Protein AF-A0A0K2RNL2-F1 (afdb_monomer_lite)

Secondary structure (DSSP, 8-state):
-HHHHT---TT-EEEEEE-S-SS-SSHHHHHHHHHHHHHHHHHHHHHHHHHHHHHHHHHHHHHHHHTT-----HHHHHHHHHHHHHHHHHHHHHHHHHS---SHHHHHIIIIIIIHHHHHHHHHHHHHHHHHHTT----HHHHHHHHHHHHHHH--EEEEEEGGG-TTS---S-HHHHHHHHHHHTT-EEEEEEETTEEEEEE--TT-SS-EE----SEEEE--TTEEE-TTHHHHHHHHHHSTT-TTEEEEEPPEEEPTT--SHHHHHHHHHHHHHHHHHHHHHHTT-----SSSEEEEHHHHHHT-EEEEETTEEEEESS--SSS-HHHHHHHHHHHTT-EEEE-SS--EEE---SSHHHHHHHHHHTTTT--

Foldseek 3Di:
DLLQLQALDPPAEAEAQDLPQCDDPDPVVVVVVVVVQCVLVVLLVLLPVLLVVLVVLLVVLVVCVVVVPPPDQQLVLLVSLLVNLVVQLVSLLVVLVPQDCPDLLSVCCSVQARNVVSVVSVVVSVVSVVCSVVSHHPDSVVSSVSSSSSNSRRVYRYHYDYQNQAPLADSDPDPQRSVLRLLVCECFKWAFDQDPSGTHTDGDDPPRDDIDHHYHDQKDAFADPQKGFGRHLVVVQVCVCPPPPNVQAFKEAAQAAARPPQPAPQQVVQRVVSHVVLVVQQVCQVVLNHFFQDGGMMGGSVLLVQQWDWDADPNHTRIRSQDPPFLRSRRVSQVSSVVVVHTHHYDNDHGMYGGGDSDDVSNCVVVVRVVRRVD

Structure (mmCIF, N/CA/C/O backbone):
data_AF-A0A0K2RNL2-F1
#
_entry.id   AF-A0A0K2RNL2-F1
#
loop_
_atom_site.group_PDB
_atom_site.id
_atom_site.type_symbol
_atom_site.label_atom_id
_atom_site.label_alt_id
_atom_site.label_comp_id
_atom_site.label_asym_id
_atom_site.label_entity_id
_atom_site.label_seq_id
_atom_site.pdbx_PDB_ins_code
_atom_site.Cartn_x
_atom_site.Cartn_y
_atom_site.Cartn_z
_atom_site.occupancy
_atom_site.B_iso_or_equiv
_atom_site.auth_seq_id
_atom_site.auth_comp_id
_atom_site.auth_asym_id
_atom_site.auth_atom_id
_atom_site.pdbx_PDB_model_num
ATOM 1 N N . MET A 1 1 ? 5.125 7.599 -0.278 1.00 89.00 1 MET A N 1
ATOM 2 C CA . MET A 1 1 ? 5.413 6.410 0.567 1.00 89.00 1 MET A CA 1
ATOM 3 C C . MET A 1 1 ? 4.453 6.291 1.751 1.00 89.00 1 MET A C 1
ATOM 5 O O . MET A 1 1 ? 3.858 5.233 1.902 1.00 89.00 1 MET A O 1
ATOM 9 N N . TRP A 1 2 ? 4.236 7.348 2.545 1.00 95.94 2 TRP A N 1
ATOM 10 C CA . TRP A 1 2 ? 3.331 7.316 3.709 1.00 95.94 2 TRP A CA 1
ATOM 11 C C . TRP A 1 2 ? 1.905 6.820 3.424 1.00 95.94 2 TRP A C 1
ATOM 13 O O . TRP A 1 2 ? 1.376 6.032 4.198 1.00 95.94 2 TRP A O 1
ATOM 23 N N . SER A 1 3 ? 1.307 7.192 2.290 1.00 95.94 3 SER A N 1
ATOM 24 C CA . SER A 1 3 ? -0.025 6.707 1.886 1.00 95.94 3 SER A CA 1
ATOM 25 C C . SER A 1 3 ? -0.115 5.184 1.709 1.00 95.94 3 SER A C 1
ATOM 27 O O . SER A 1 3 ? -1.172 4.602 1.940 1.00 95.94 3 SER A O 1
ATOM 29 N N . ALA A 1 4 ? 0.987 4.526 1.333 1.00 96.25 4 ALA A N 1
ATOM 30 C CA . ALA A 1 4 ? 1.078 3.067 1.277 1.00 96.25 4 ALA A CA 1
ATOM 31 C C . ALA A 1 4 ? 1.316 2.465 2.665 1.00 96.25 4 ALA A C 1
ATOM 33 O O . ALA A 1 4 ? 0.750 1.437 2.999 1.00 96.25 4 ALA A O 1
ATOM 34 N N . VAL A 1 5 ? 2.148 3.118 3.474 1.00 97.38 5 VAL A N 1
ATOM 35 C CA . VAL A 1 5 ? 2.521 2.671 4.821 1.00 97.38 5 VAL A CA 1
ATOM 36 C C . VAL A 1 5 ? 1.328 2.694 5.782 1.00 97.38 5 VAL A C 1
ATOM 38 O O . VAL A 1 5 ? 1.196 1.791 6.596 1.00 97.38 5 VAL A O 1
ATOM 41 N N . LEU A 1 6 ? 0.443 3.686 5.657 1.00 97.50 6 LEU A N 1
ATOM 42 C CA . LEU A 1 6 ? -0.735 3.875 6.514 1.00 97.50 6 LEU A CA 1
ATOM 43 C C . LEU A 1 6 ? -1.986 3.121 6.024 1.00 97.50 6 LEU A C 1
ATOM 45 O O . LEU A 1 6 ? -3.104 3.449 6.423 1.00 97.50 6 LEU A O 1
ATOM 49 N N . GLN A 1 7 ? -1.830 2.140 5.130 1.00 97.00 7 GLN A N 1
ATOM 50 C CA . GLN A 1 7 ? -2.947 1.294 4.709 1.00 97.00 7 GLN A CA 1
ATOM 51 C C . GLN A 1 7 ? -3.442 0.434 5.874 1.00 97.00 7 GLN A C 1
ATOM 53 O O . GLN A 1 7 ? -2.654 -0.179 6.589 1.00 97.00 7 GLN A O 1
ATOM 58 N N . GLU A 1 8 ? -4.760 0.321 6.026 1.00 93.88 8 GLU A N 1
ATOM 59 C CA . GLU A 1 8 ? -5.398 -0.503 7.056 1.00 93.88 8 GLU A CA 1
ATOM 60 C C . GLU A 1 8 ? -5.368 -1.992 6.680 1.00 93.88 8 GLU A C 1
ATOM 62 O O . GLU A 1 8 ? -6.404 -2.609 6.421 1.00 93.88 8 GLU A O 1
ATOM 67 N N . PHE A 1 9 ? -4.172 -2.577 6.604 1.00 95.75 9 PHE A N 1
ATOM 68 C CA . PHE A 1 9 ? -3.989 -3.943 6.124 1.00 95.75 9 PHE A CA 1
ATOM 69 C C . PHE A 1 9 ? -3.085 -4.782 7.043 1.00 95.75 9 PHE A C 1
ATOM 71 O O . PHE A 1 9 ? -2.040 -4.300 7.487 1.00 95.75 9 PHE A O 1
ATOM 78 N N . PRO A 1 10 ? -3.452 -6.041 7.350 1.00 93.25 10 PRO A N 1
ATOM 79 C CA . PRO A 1 10 ? -2.603 -6.918 8.150 1.00 93.25 10 PRO A CA 1
ATOM 80 C C . PRO A 1 10 ? -1.319 -7.311 7.403 1.00 93.25 10 PRO A C 1
ATOM 82 O O . PRO A 1 10 ? -1.357 -7.612 6.216 1.00 93.25 10 PRO A O 1
ATOM 85 N N . ASP A 1 11 ? -0.201 -7.385 8.133 1.00 91.19 11 ASP A N 1
ATOM 86 C CA . ASP A 1 11 ? 1.095 -7.902 7.649 1.00 91.19 11 ASP A CA 1
ATOM 87 C C . ASP A 1 11 ? 1.628 -7.212 6.375 1.00 91.19 11 ASP A C 1
ATOM 89 O O . ASP A 1 11 ? 2.105 -7.845 5.434 1.00 91.19 11 ASP A O 1
ATOM 93 N N . LEU A 1 12 ? 1.546 -5.880 6.343 1.00 96.44 12 LEU A N 1
ATOM 94 C CA . LEU A 1 12 ? 1.970 -5.070 5.206 1.00 96.44 12 LEU A CA 1
ATOM 95 C C . LEU A 1 12 ? 3.494 -4.864 5.164 1.00 96.44 12 LEU A C 1
ATOM 97 O O . LEU A 1 12 ? 4.099 -4.387 6.127 1.00 96.44 12 LEU A O 1
ATOM 101 N N . SER A 1 13 ? 4.102 -5.149 4.011 1.00 96.75 13 SER A N 1
ATOM 102 C CA . SER A 1 13 ? 5.494 -4.804 3.698 1.00 96.75 13 SER A CA 1
ATOM 103 C C . SER A 1 13 ? 5.534 -3.831 2.518 1.00 96.75 13 SER A C 1
ATOM 105 O O . SER A 1 13 ? 5.051 -4.150 1.434 1.00 96.75 13 SER A O 1
ATOM 107 N N . VAL A 1 14 ? 6.125 -2.655 2.720 1.00 97.12 14 VAL A N 1
ATOM 108 C CA . VAL A 1 14 ? 6.313 -1.618 1.699 1.00 97.12 14 VAL A CA 1
ATOM 109 C C . VAL A 1 14 ? 7.789 -1.558 1.335 1.00 97.12 14 VAL A C 1
ATOM 111 O O . VAL A 1 14 ? 8.629 -1.249 2.179 1.00 97.12 14 VAL A O 1
ATOM 114 N N . VAL A 1 15 ? 8.111 -1.836 0.074 1.00 96.69 15 VAL A N 1
ATOM 115 C CA . VAL A 1 15 ? 9.495 -1.808 -0.410 1.00 96.69 15 VAL A CA 1
ATOM 116 C C . VAL A 1 15 ? 9.649 -0.739 -1.473 1.00 96.69 15 VAL A C 1
ATOM 118 O O . VAL A 1 15 ? 8.992 -0.778 -2.511 1.00 96.69 15 VAL A O 1
ATOM 121 N N . LEU A 1 16 ? 10.533 0.219 -1.211 1.00 95.38 16 LEU A N 1
ATOM 122 C CA . LEU A 1 16 ? 10.908 1.231 -2.184 1.00 95.38 16 LEU A CA 1
ATOM 123 C C . LEU A 1 16 ? 11.964 0.653 -3.130 1.00 95.38 16 LEU A C 1
ATOM 125 O O . LEU A 1 16 ? 13.108 0.417 -2.734 1.00 95.38 16 LEU A O 1
ATOM 129 N N . LEU A 1 17 ? 11.563 0.421 -4.378 1.00 94.00 17 LEU A N 1
ATOM 130 C CA . LEU A 1 17 ? 12.435 -0.100 -5.424 1.00 94.00 17 LEU A CA 1
ATOM 131 C C . LEU A 1 17 ? 13.214 1.054 -6.067 1.00 94.00 17 LEU A C 1
ATOM 133 O O . LEU A 1 17 ? 12.645 1.897 -6.758 1.00 94.00 17 LEU A O 1
ATOM 137 N N . LEU A 1 18 ? 14.523 1.089 -5.841 1.00 92.62 18 LEU A N 1
ATOM 138 C CA . LEU A 1 18 ? 15.432 2.115 -6.341 1.00 92.62 18 LEU A CA 1
ATOM 139 C C . LEU A 1 18 ? 16.121 1.620 -7.614 1.00 92.62 18 LEU A C 1
ATOM 141 O O . LEU A 1 18 ? 16.698 0.530 -7.629 1.00 92.62 18 LEU A O 1
ATOM 145 N N . ASP A 1 19 ? 16.042 2.414 -8.682 1.00 89.56 19 ASP A N 1
ATOM 146 C CA . ASP A 1 19 ? 16.622 2.060 -9.984 1.00 89.56 19 ASP A CA 1
ATOM 147 C C . ASP A 1 19 ? 17.878 2.866 -10.338 1.00 89.56 19 ASP A C 1
ATOM 149 O O . ASP A 1 19 ? 18.546 2.571 -11.328 1.00 89.56 19 ASP A O 1
ATOM 153 N N . ASP A 1 20 ? 18.235 3.881 -9.557 1.00 89.94 20 ASP A N 1
ATOM 154 C CA . ASP A 1 20 ? 19.452 4.658 -9.773 1.00 89.94 20 ASP A CA 1
ATOM 155 C C . ASP A 1 20 ? 20.709 3.763 -9.763 1.00 89.94 20 ASP A C 1
ATOM 157 O O . ASP A 1 20 ? 20.746 2.726 -9.089 1.00 89.94 20 ASP A O 1
ATOM 161 N N . PRO A 1 21 ? 21.776 4.135 -10.498 1.00 90.81 21 PRO A N 1
ATOM 162 C CA . PRO A 1 21 ? 23.078 3.507 -10.323 1.00 90.81 21 PRO A CA 1
ATOM 163 C C . PRO A 1 21 ? 23.474 3.535 -8.837 1.00 90.81 21 PRO A C 1
ATOM 165 O O . PRO A 1 21 ? 23.426 4.603 -8.231 1.00 90.81 21 PRO A O 1
ATOM 168 N N . PRO A 1 22 ? 23.897 2.409 -8.238 1.00 91.25 22 PRO A N 1
ATOM 169 C CA . PRO A 1 22 ? 24.067 2.319 -6.786 1.00 91.25 22 PRO A CA 1
ATOM 170 C C . PRO A 1 22 ? 25.267 3.114 -6.253 1.00 91.25 22 PRO A C 1
ATOM 172 O O . PRO A 1 22 ? 25.315 3.445 -5.066 1.00 91.25 22 PRO A O 1
ATOM 175 N N . PHE A 1 23 ? 26.233 3.419 -7.124 1.00 92.75 23 PHE A N 1
ATOM 176 C CA . PHE A 1 23 ? 27.468 4.135 -6.801 1.00 92.75 23 PHE A CA 1
ATOM 177 C C . PHE A 1 23 ? 27.700 5.275 -7.810 1.00 92.75 23 PHE A C 1
ATOM 179 O O . PHE A 1 23 ? 28.614 5.197 -8.636 1.00 92.75 23 PHE A O 1
ATOM 186 N N . PRO A 1 24 ? 26.845 6.313 -7.821 1.00 93.75 24 PRO A N 1
ATOM 187 C CA . PRO A 1 24 ? 26.990 7.419 -8.756 1.00 93.75 24 PRO A CA 1
ATOM 188 C C . PRO A 1 24 ? 28.246 8.237 -8.419 1.00 93.75 24 PRO A C 1
ATOM 190 O O . PRO A 1 24 ? 28.529 8.511 -7.254 1.00 93.75 24 PRO A O 1
ATOM 193 N N . ALA A 1 25 ? 29.000 8.640 -9.447 1.00 95.06 25 ALA A N 1
ATOM 194 C CA . ALA A 1 25 ? 30.212 9.447 -9.273 1.00 95.06 25 ALA A CA 1
ATOM 195 C C . ALA A 1 25 ? 29.912 10.922 -8.951 1.00 95.06 25 ALA A C 1
ATOM 197 O O . ALA A 1 25 ? 30.746 11.606 -8.361 1.00 95.06 25 ALA A O 1
ATOM 198 N N . ASP A 1 26 ? 28.738 11.413 -9.356 1.00 96.12 26 ASP A N 1
ATOM 199 C CA . ASP A 1 26 ? 28.286 12.774 -9.077 1.00 96.12 26 ASP A CA 1
ATOM 200 C C . ASP A 1 26 ? 27.850 12.898 -7.600 1.00 96.12 26 ASP A C 1
ATOM 202 O O . ASP A 1 26 ? 26.903 12.212 -7.188 1.00 96.12 26 ASP A O 1
ATOM 206 N N . PRO A 1 27 ? 28.494 13.771 -6.798 1.00 95.62 27 PRO A N 1
ATOM 207 C CA . PRO A 1 27 ? 28.152 13.963 -5.391 1.00 95.62 27 PRO A CA 1
ATOM 208 C C . PRO A 1 27 ? 26.703 14.402 -5.148 1.00 95.62 27 PRO A C 1
ATOM 210 O O . PRO A 1 27 ? 26.118 14.025 -4.131 1.00 95.62 27 PRO A O 1
ATOM 213 N N . ASP A 1 28 ? 26.103 15.179 -6.054 1.00 95.38 28 ASP A N 1
ATOM 214 C CA . ASP A 1 28 ? 24.718 15.630 -5.901 1.00 95.38 28 ASP A CA 1
ATOM 215 C C . ASP A 1 28 ? 23.722 14.496 -6.144 1.00 95.38 28 ASP A C 1
ATOM 217 O O . ASP A 1 28 ? 22.718 14.389 -5.433 1.00 95.38 28 ASP A O 1
ATOM 221 N N . VAL A 1 29 ? 24.017 13.617 -7.106 1.00 94.12 29 VAL A N 1
ATOM 222 C CA . VAL A 1 29 ? 23.228 12.402 -7.353 1.00 94.12 29 VAL A CA 1
ATOM 223 C C . VAL A 1 29 ? 23.364 11.444 -6.173 1.00 94.12 29 VAL A C 1
ATOM 225 O O . VAL A 1 29 ? 22.351 10.964 -5.666 1.00 94.12 29 VAL A O 1
ATOM 228 N N . LEU A 1 30 ? 24.585 11.234 -5.666 1.00 95.00 30 LEU A N 1
ATOM 229 C CA . LEU A 1 30 ? 24.826 10.404 -4.484 1.00 95.00 30 LEU A CA 1
ATOM 230 C C . LEU A 1 30 ? 24.044 10.916 -3.271 1.00 95.00 30 LEU A C 1
ATOM 232 O O . LEU A 1 30 ? 23.371 10.143 -2.598 1.00 95.00 30 LEU A O 1
ATOM 236 N N . ARG A 1 31 ? 24.069 12.228 -3.018 1.00 95.94 31 ARG A N 1
ATOM 237 C CA . ARG A 1 31 ? 23.338 12.841 -1.903 1.00 95.94 31 ARG A CA 1
ATOM 238 C C . ARG A 1 31 ? 21.825 12.620 -2.004 1.00 95.94 31 ARG A C 1
ATOM 240 O O . ARG A 1 31 ? 21.187 12.361 -0.986 1.00 95.94 31 ARG A O 1
ATOM 247 N N . ARG A 1 32 ? 21.239 12.722 -3.204 1.00 94.56 32 ARG A N 1
ATOM 248 C CA . ARG A 1 32 ? 19.805 12.443 -3.429 1.00 94.56 32 ARG A CA 1
ATOM 249 C C . ARG A 1 32 ? 19.477 10.962 -3.239 1.00 94.56 32 ARG A C 1
ATOM 251 O O . ARG A 1 32 ? 18.462 10.643 -2.619 1.00 94.56 32 ARG A O 1
ATOM 258 N N . LEU A 1 33 ? 20.341 10.071 -3.724 1.00 94.81 33 LEU A N 1
ATOM 259 C CA . LEU A 1 33 ? 20.186 8.631 -3.541 1.00 94.81 33 LEU A CA 1
ATOM 260 C C . LEU A 1 33 ? 20.247 8.250 -2.057 1.00 94.81 33 LEU A C 1
ATOM 262 O O . LEU A 1 33 ? 19.369 7.541 -1.581 1.00 94.81 33 LEU A O 1
ATOM 266 N N . GLU A 1 34 ? 21.212 8.779 -1.301 1.00 95.81 34 GLU A N 1
ATOM 267 C CA . GLU A 1 34 ? 21.319 8.544 0.146 1.00 95.81 34 GLU A CA 1
ATOM 268 C C . GLU A 1 34 ? 20.119 9.091 0.923 1.00 95.81 34 GLU A C 1
ATOM 270 O O . GLU A 1 34 ? 19.594 8.418 1.809 1.00 95.81 34 GLU A O 1
ATOM 275 N N . ALA A 1 35 ? 19.620 10.276 0.554 1.00 95.06 35 ALA A N 1
ATOM 276 C CA . ALA A 1 35 ? 18.386 10.801 1.133 1.00 95.06 35 ALA A CA 1
ATOM 277 C C . ALA A 1 35 ? 17.203 9.851 0.883 1.00 95.06 35 ALA A C 1
ATOM 279 O O . ALA A 1 35 ? 16.420 9.590 1.793 1.00 95.06 35 ALA A O 1
ATOM 280 N N . THR A 1 36 ? 17.116 9.276 -0.319 1.00 94.12 36 THR A N 1
ATOM 281 C CA . THR A 1 36 ? 16.061 8.323 -0.690 1.00 94.12 36 THR A CA 1
ATOM 282 C C . THR A 1 36 ? 16.219 6.982 0.040 1.00 94.12 36 THR A C 1
ATOM 284 O O . THR A 1 36 ? 15.238 6.441 0.551 1.00 94.12 36 THR A O 1
ATOM 287 N N . ARG A 1 37 ? 17.451 6.466 0.173 1.00 95.00 37 ARG A N 1
ATOM 288 C CA . ARG A 1 37 ? 17.776 5.259 0.958 1.00 95.00 37 ARG A CA 1
ATOM 289 C C . ARG A 1 37 ? 17.360 5.406 2.423 1.00 95.00 37 ARG A C 1
ATOM 291 O O . ARG A 1 37 ? 16.844 4.458 3.013 1.00 95.00 37 ARG A O 1
ATOM 298 N N . ALA A 1 38 ? 17.551 6.594 2.994 1.00 96.38 38 ALA A N 1
ATOM 299 C CA . ALA A 1 38 ? 17.230 6.880 4.388 1.00 96.38 38 ALA A CA 1
ATOM 300 C C . ALA A 1 38 ? 15.719 6.907 4.685 1.00 96.38 38 ALA A C 1
ATOM 302 O O . ALA A 1 38 ? 15.339 6.691 5.838 1.00 96.38 38 ALA A O 1
ATOM 303 N N . LEU A 1 39 ? 14.858 7.122 3.679 1.00 95.62 39 LEU A N 1
ATOM 304 C CA . LEU A 1 39 ? 13.409 7.270 3.875 1.00 95.62 39 LEU A CA 1
ATOM 305 C C . LEU A 1 39 ? 12.786 6.073 4.602 1.00 95.62 39 LEU A C 1
ATOM 307 O O . LEU A 1 39 ? 11.998 6.261 5.525 1.00 95.62 39 LEU A O 1
ATOM 311 N N . ALA A 1 40 ? 13.147 4.840 4.232 1.00 95.69 40 ALA A N 1
ATOM 312 C CA . ALA A 1 40 ? 12.592 3.650 4.882 1.00 95.69 40 ALA A CA 1
ATOM 313 C C . ALA A 1 40 ? 12.943 3.591 6.378 1.00 95.69 40 ALA A C 1
ATOM 315 O O . ALA A 1 40 ? 12.087 3.276 7.206 1.00 95.69 40 ALA A O 1
ATOM 316 N N . GLY A 1 41 ? 14.183 3.946 6.732 1.00 97.12 41 GLY A N 1
ATOM 317 C CA . GLY A 1 41 ? 14.635 4.006 8.122 1.00 97.12 41 GLY A CA 1
ATOM 318 C C . GLY A 1 41 ? 13.946 5.117 8.915 1.00 97.12 41 GLY A C 1
ATOM 319 O O . GLY A 1 41 ? 13.531 4.888 10.047 1.00 97.12 41 GLY A O 1
ATOM 320 N N . GLN A 1 42 ? 13.760 6.290 8.303 1.00 97.25 42 GLN A N 1
ATOM 321 C CA . GLN A 1 42 ? 13.038 7.412 8.912 1.00 97.25 42 GLN A CA 1
ATOM 322 C C . GLN A 1 42 ? 11.582 7.041 9.212 1.00 97.25 42 GLN A C 1
ATOM 324 O O . GLN A 1 42 ? 11.149 7.188 10.349 1.00 97.25 42 GLN A O 1
ATOM 329 N N . ILE A 1 43 ? 10.859 6.477 8.235 1.00 97.56 43 ILE A N 1
ATOM 330 C CA . ILE A 1 43 ? 9.476 6.019 8.438 1.00 97.56 43 ILE A CA 1
ATOM 331 C C . ILE A 1 43 ? 9.403 4.950 9.533 1.00 97.56 43 ILE A C 1
ATOM 333 O O . ILE A 1 43 ? 8.534 5.015 10.402 1.00 97.56 43 ILE A O 1
ATOM 337 N N . THR A 1 44 ? 10.323 3.983 9.514 1.00 97.62 44 THR A N 1
ATOM 338 C CA . THR A 1 44 ? 10.368 2.912 10.519 1.00 97.62 44 THR A CA 1
ATOM 339 C C . THR A 1 44 ? 10.548 3.474 11.931 1.00 97.62 44 THR A C 1
ATOM 341 O O . THR A 1 44 ? 9.856 3.042 12.852 1.00 97.62 44 THR A O 1
ATOM 344 N N . GLU A 1 45 ? 11.436 4.455 12.118 1.00 98.12 45 GLU A N 1
ATOM 345 C CA . GLU A 1 45 ? 11.627 5.082 13.429 1.00 98.12 45 GLU A CA 1
ATOM 346 C C . GLU A 1 45 ? 10.403 5.916 13.840 1.00 98.12 45 GLU A C 1
ATOM 348 O O . GLU A 1 45 ? 9.970 5.822 14.987 1.00 98.12 45 GLU A O 1
ATOM 353 N N . THR A 1 46 ? 9.780 6.650 12.911 1.00 97.94 46 THR A N 1
ATOM 354 C CA . THR A 1 46 ? 8.545 7.414 13.166 1.00 97.94 46 THR A CA 1
ATOM 355 C C . THR A 1 46 ? 7.371 6.517 13.587 1.00 97.94 46 THR A C 1
ATOM 357 O O . THR A 1 46 ? 6.585 6.900 14.453 1.00 97.94 46 THR A O 1
ATOM 360 N N . LEU A 1 47 ? 7.259 5.303 13.038 1.00 98.00 47 LEU A N 1
ATOM 361 C CA . LEU A 1 47 ? 6.199 4.344 13.383 1.00 98.00 47 LEU A CA 1
ATOM 362 C C . LEU A 1 47 ? 6.428 3.583 14.694 1.00 98.00 47 LEU A C 1
ATOM 364 O O . LEU A 1 47 ? 5.499 2.985 15.237 1.00 98.00 47 LEU A O 1
ATOM 368 N N . LYS A 1 48 ? 7.650 3.580 15.221 1.00 98.31 48 LYS A N 1
ATOM 369 C CA . LYS A 1 48 ? 8.038 2.739 16.360 1.00 98.31 48 LYS A CA 1
ATOM 370 C C . LYS A 1 48 ? 7.221 3.009 17.619 1.00 98.31 48 LYS A C 1
ATOM 372 O O . LYS A 1 48 ? 6.787 2.065 18.279 1.00 98.31 48 LYS A O 1
ATOM 377 N N . GLU A 1 49 ? 7.013 4.281 17.953 1.00 98.38 49 GLU A N 1
ATOM 378 C CA . GLU A 1 49 ? 6.213 4.677 19.114 1.00 98.38 49 GLU A CA 1
ATOM 379 C C . GLU A 1 49 ? 4.736 4.268 18.969 1.00 98.38 49 GLU A C 1
ATOM 381 O O . GLU A 1 49 ? 4.263 3.506 19.826 1.00 98.38 49 GLU A O 1
ATOM 386 N N . PRO A 1 50 ? 4.004 4.683 17.909 1.00 98.44 50 PRO A N 1
ATOM 387 C CA . PRO A 1 50 ? 2.600 4.318 17.783 1.00 98.44 50 PRO A CA 1
ATOM 388 C C . PRO A 1 50 ? 2.410 2.803 17.673 1.00 98.44 50 PRO A C 1
ATOM 390 O O . PRO A 1 50 ? 1.545 2.262 18.363 1.00 98.44 50 PRO A O 1
ATOM 393 N N . ALA A 1 51 ? 3.268 2.095 16.926 1.00 98.38 51 ALA A N 1
ATOM 394 C CA . ALA A 1 51 ? 3.247 0.636 16.829 1.00 98.38 51 ALA A CA 1
ATOM 395 C C . ALA A 1 51 ? 3.396 -0.035 18.204 1.00 98.38 51 ALA A C 1
ATOM 397 O O . ALA A 1 51 ? 2.581 -0.879 18.586 1.00 98.38 51 ALA A O 1
ATOM 398 N N . ALA A 1 52 ? 4.410 0.347 18.991 1.00 98.62 52 ALA A N 1
ATOM 399 C CA . ALA A 1 52 ? 4.641 -0.229 20.315 1.00 98.62 52 ALA A CA 1
ATOM 400 C C . ALA A 1 52 ? 3.441 -0.014 21.249 1.00 98.62 52 ALA A C 1
ATOM 402 O O . ALA A 1 52 ? 3.043 -0.929 21.982 1.00 98.62 52 ALA A O 1
ATOM 403 N N . ARG A 1 53 ? 2.828 1.174 21.194 1.00 98.56 53 ARG A N 1
ATOM 404 C CA . ARG A 1 53 ? 1.661 1.510 22.008 1.00 98.56 53 ARG A CA 1
ATOM 405 C C . ARG A 1 53 ? 0.444 0.660 21.655 1.00 98.56 53 ARG A C 1
ATOM 407 O O . ARG A 1 53 ? -0.090 -0.012 22.546 1.00 98.56 53 ARG A O 1
ATOM 414 N N . VAL A 1 54 ? 0.030 0.646 20.385 1.00 98.38 54 VAL A N 1
ATOM 415 C CA . VAL A 1 54 ? -1.185 -0.069 19.954 1.00 98.38 54 VAL A CA 1
ATOM 416 C C . VAL A 1 54 ? -1.026 -1.585 20.090 1.00 98.38 54 VAL A C 1
ATOM 418 O O . VAL A 1 54 ? -1.948 -2.264 20.549 1.00 98.38 54 VAL A O 1
ATOM 421 N N . ASN A 1 55 ? 0.170 -2.121 19.820 1.00 98.56 55 ASN A N 1
ATOM 422 C CA . ASN A 1 55 ? 0.476 -3.537 20.034 1.00 98.56 55 ASN A CA 1
ATOM 423 C C . ASN A 1 55 ? 0.418 -3.907 21.517 1.00 98.56 55 ASN A C 1
ATOM 425 O O . ASN A 1 55 ? -0.169 -4.928 21.885 1.00 98.56 55 ASN A O 1
ATOM 429 N N . GLY A 1 56 ? 0.980 -3.063 22.387 1.00 98.56 56 GLY A N 1
ATOM 430 C CA . GLY A 1 56 ? 0.897 -3.245 23.831 1.00 98.56 56 GLY A CA 1
ATOM 431 C C . GLY A 1 56 ? -0.549 -3.228 24.330 1.00 98.56 56 GLY A C 1
ATOM 432 O O . GLY A 1 56 ? -0.924 -4.065 25.155 1.00 98.56 56 GLY A O 1
ATOM 433 N N . ALA A 1 57 ? -1.378 -2.314 23.821 1.00 98.31 57 ALA A N 1
ATOM 434 C CA . ALA A 1 57 ? -2.795 -2.235 24.167 1.00 98.31 57 ALA A CA 1
ATOM 435 C C . ALA A 1 57 ? -3.557 -3.498 23.753 1.00 98.31 57 ALA A C 1
ATOM 437 O O . ALA A 1 57 ? -4.232 -4.110 24.590 1.00 98.31 57 ALA A O 1
ATOM 438 N N . TYR A 1 58 ? -3.365 -3.953 22.513 1.00 98.06 58 TYR A N 1
ATOM 439 C CA . TYR A 1 58 ? -4.029 -5.152 22.019 1.00 98.06 58 TYR A CA 1
ATOM 440 C C . TYR A 1 58 ? -3.569 -6.420 22.757 1.00 98.06 58 TYR A C 1
ATOM 442 O O . TYR A 1 58 ? -4.392 -7.247 23.153 1.00 98.06 58 TYR A O 1
ATOM 450 N N . ALA A 1 59 ? -2.268 -6.556 23.038 1.00 97.81 59 ALA A N 1
ATOM 451 C CA . ALA A 1 59 ? -1.732 -7.673 23.816 1.00 97.81 59 ALA A CA 1
ATOM 452 C C . ALA A 1 59 ? -2.308 -7.715 25.241 1.00 97.81 59 ALA A C 1
ATOM 454 O O . ALA A 1 59 ? -2.695 -8.784 25.724 1.00 97.81 59 ALA A O 1
ATOM 455 N N . ARG A 1 60 ? -2.427 -6.554 25.903 1.00 95.75 60 ARG A N 1
ATOM 456 C CA . ARG A 1 60 ? -3.071 -6.439 27.220 1.00 95.75 60 ARG A CA 1
ATOM 457 C C . ARG A 1 60 ? -4.541 -6.869 27.166 1.00 95.75 60 ARG A C 1
ATOM 459 O O . ARG A 1 60 ? -4.962 -7.630 28.034 1.00 95.75 60 ARG A O 1
ATOM 466 N N . TYR A 1 61 ? -5.298 -6.435 26.156 1.00 94.69 61 TYR A N 1
ATOM 467 C CA . TYR A 1 61 ? -6.687 -6.864 25.954 1.00 94.69 61 TYR A CA 1
ATOM 468 C C . TYR A 1 61 ? -6.795 -8.387 25.767 1.00 94.69 61 TYR A C 1
ATOM 470 O O . TYR A 1 61 ? -7.539 -9.054 26.490 1.00 94.69 61 TYR A O 1
ATOM 478 N N . ARG A 1 62 ? -5.990 -8.967 24.864 1.00 94.38 62 ARG A N 1
ATOM 479 C CA . ARG A 1 62 ? -5.979 -10.418 24.605 1.00 94.38 62 ARG A CA 1
ATOM 480 C C . ARG A 1 62 ? -5.621 -11.230 25.848 1.00 94.38 62 ARG A C 1
ATOM 482 O O . ARG A 1 62 ? -6.215 -12.284 26.069 1.00 94.38 62 ARG A O 1
ATOM 489 N N . ARG A 1 63 ? -4.680 -10.748 26.667 1.00 93.12 63 ARG A N 1
ATOM 490 C CA . ARG A 1 63 ? -4.309 -11.401 27.928 1.00 93.12 63 ARG A CA 1
ATOM 491 C C . ARG A 1 63 ? -5.481 -11.437 28.911 1.00 93.12 63 ARG A C 1
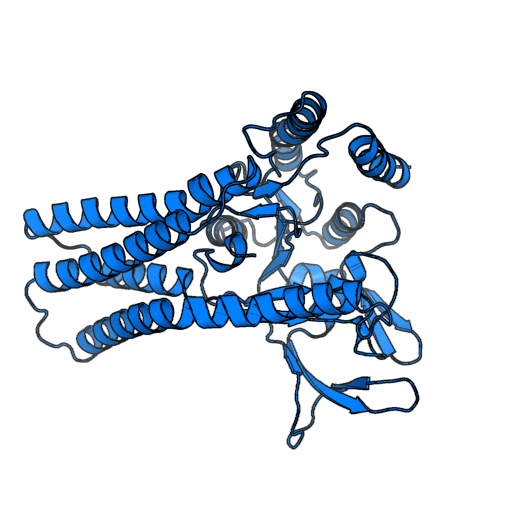ATOM 493 O O . ARG A 1 63 ? -5.811 -12.521 2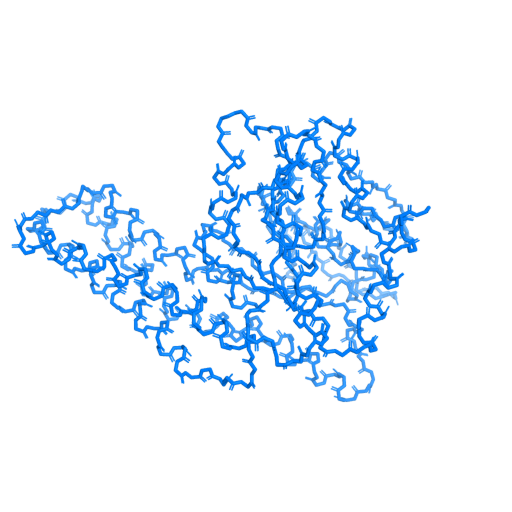9.379 1.00 93.12 63 ARG A O 1
ATOM 500 N N . ARG A 1 64 ? -6.143 -10.299 29.156 1.00 90.31 64 ARG A N 1
ATOM 501 C CA . ARG A 1 64 ? -7.321 -10.227 30.044 1.00 90.31 64 ARG A CA 1
ATOM 502 C C . ARG A 1 64 ? -8.418 -11.201 29.613 1.00 90.31 64 ARG A C 1
ATOM 504 O O . ARG A 1 64 ? -8.956 -11.935 30.434 1.00 90.31 64 ARG A O 1
ATOM 511 N N . ARG A 1 65 ? -8.692 -11.254 28.304 1.00 88.19 65 ARG A N 1
ATOM 512 C CA . ARG A 1 65 ? -9.677 -12.171 27.708 1.00 88.19 65 ARG A CA 1
ATOM 513 C C . ARG A 1 65 ? -9.310 -13.641 27.904 1.00 88.19 65 ARG A C 1
ATOM 515 O O . ARG A 1 65 ? -10.189 -14.450 28.180 1.00 88.19 65 ARG A O 1
ATOM 522 N N . ARG A 1 66 ? -8.029 -13.993 27.758 1.00 87.94 66 ARG A N 1
ATOM 523 C CA . ARG A 1 66 ? -7.547 -15.370 27.942 1.00 87.94 66 ARG A CA 1
ATOM 524 C C . ARG A 1 66 ? -7.615 -15.808 29.402 1.00 87.94 66 ARG A C 1
ATOM 526 O O . ARG A 1 66 ? -8.047 -16.921 29.676 1.00 87.94 66 ARG A O 1
ATOM 533 N N . ASP A 1 67 ? -7.183 -14.941 30.311 1.00 86.56 67 ASP A N 1
ATOM 534 C CA . ASP A 1 67 ? -7.061 -15.259 31.734 1.00 86.56 67 ASP A CA 1
ATOM 535 C C . ASP A 1 67 ? -8.431 -15.225 32.456 1.00 86.56 67 ASP A C 1
ATOM 537 O O . ASP A 1 67 ? -8.491 -15.474 33.657 1.00 86.56 67 ASP A O 1
ATOM 541 N N . GLN A 1 68 ? -9.530 -14.952 31.725 1.00 73.12 68 GLN A N 1
ATOM 542 C CA . GLN A 1 68 ? -10.894 -14.777 32.252 1.00 73.12 68 GLN A CA 1
ATOM 543 C C . GLN A 1 68 ? -10.921 -13.866 33.483 1.00 73.12 68 GLN A C 1
ATOM 545 O O . GLN A 1 68 ? -11.719 -14.068 34.402 1.00 73.12 68 GLN A O 1
ATOM 550 N N . GLU A 1 69 ? -10.025 -12.872 33.515 1.00 67.44 69 GLU A N 1
ATOM 551 C CA . GLU A 1 69 ? -10.070 -11.834 34.534 1.00 67.44 69 GLU A CA 1
ATOM 552 C C . GLU A 1 69 ? -11.487 -11.269 34.504 1.00 67.44 69 GLU A C 1
ATOM 554 O O . GLU A 1 69 ? -11.985 -10.975 33.412 1.00 67.44 69 GLU A O 1
ATOM 559 N N . ALA A 1 70 ? -12.146 -11.208 35.672 1.00 60.09 70 ALA A N 1
ATOM 560 C CA . ALA A 1 70 ? -13.509 -10.698 35.782 1.00 60.09 70 ALA A CA 1
ATOM 561 C C . ALA A 1 70 ? -13.585 -9.429 34.940 1.00 60.09 70 ALA A C 1
ATOM 563 O O . ALA A 1 70 ? -12.818 -8.498 35.207 1.00 60.09 70 ALA A O 1
ATOM 564 N N . GLU A 1 71 ? -14.397 -9.455 33.872 1.00 56.91 71 GLU A N 1
ATOM 565 C CA . GLU A 1 71 ? -14.437 -8.333 32.943 1.00 56.91 71 GLU A CA 1
ATOM 566 C C . GLU A 1 71 ? -14.712 -7.096 33.800 1.00 56.91 71 GLU A C 1
ATOM 568 O O . GLU A 1 71 ? -15.723 -7.071 34.514 1.00 56.91 71 GLU A O 1
ATOM 573 N N . PRO A 1 72 ? -13.791 -6.109 33.838 1.00 57.41 72 PRO A N 1
ATOM 574 C CA . PRO A 1 72 ? -14.134 -4.852 34.467 1.00 57.41 72 PRO A CA 1
ATOM 575 C C . PRO A 1 72 ? -15.397 -4.360 33.760 1.00 57.41 72 PRO A C 1
ATOM 577 O O . PRO A 1 72 ? -15.571 -4.659 32.576 1.00 57.41 72 PRO A O 1
ATOM 580 N N . ASP A 1 73 ? -16.281 -3.684 34.499 1.00 64.38 73 ASP A N 1
ATOM 581 C CA . ASP A 1 73 ? -17.572 -3.188 34.004 1.00 64.38 73 ASP A CA 1
ATOM 582 C C . ASP A 1 73 ? -17.478 -2.773 32.529 1.00 64.38 73 ASP A C 1
ATOM 584 O O . ASP A 1 73 ? -16.491 -2.142 32.149 1.00 64.38 73 ASP A O 1
ATOM 588 N N . ALA A 1 74 ? -18.460 -3.142 31.703 1.00 61.41 74 ALA A N 1
ATOM 589 C CA . ALA A 1 74 ? -18.385 -3.086 30.240 1.00 61.41 74 ALA A CA 1
ATOM 590 C C . ALA A 1 74 ? -17.895 -1.726 29.692 1.00 61.41 74 ALA A C 1
ATOM 592 O O . ALA A 1 74 ? -17.291 -1.681 28.618 1.00 61.41 74 ALA A O 1
ATOM 593 N N . GLY A 1 75 ? -18.090 -0.635 30.442 1.00 71.81 75 GLY A N 1
ATOM 594 C CA . GLY A 1 75 ? -17.555 0.692 30.131 1.00 71.81 75 GLY A CA 1
ATOM 595 C C . GLY A 1 75 ? -16.031 0.850 30.253 1.00 71.81 75 GLY A C 1
ATOM 596 O O . GLY A 1 75 ? -15.427 1.582 29.477 1.00 71.81 75 GLY A O 1
ATOM 597 N N . THR A 1 76 ? -15.359 0.108 31.134 1.00 86.38 76 THR A N 1
ATOM 598 C CA . THR A 1 76 ? -13.912 0.247 31.390 1.00 86.38 76 THR A CA 1
ATOM 599 C C . THR A 1 76 ? -13.060 -0.144 30.180 1.00 86.38 76 THR A C 1
ATOM 601 O O . THR A 1 76 ? -12.045 0.492 29.897 1.00 86.38 76 THR A O 1
ATOM 604 N N . GLU A 1 77 ? -13.417 -1.210 29.455 1.00 90.94 77 GLU A N 1
ATOM 605 C CA . GLU A 1 77 ? -12.647 -1.596 28.262 1.00 90.94 77 GLU A CA 1
ATOM 606 C C . GLU A 1 77 ? -12.944 -0.673 27.076 1.00 90.94 77 GLU A C 1
ATOM 608 O O . GLU A 1 77 ? -12.035 -0.357 26.310 1.00 90.94 77 GLU A O 1
ATOM 613 N N . VAL A 1 78 ? -14.180 -0.178 26.969 1.00 93.81 78 VAL A N 1
ATOM 614 C CA . VAL A 1 78 ? -14.551 0.832 25.972 1.00 93.81 78 VAL A CA 1
ATOM 615 C C . VAL A 1 78 ? -13.764 2.124 26.197 1.00 93.81 78 VAL A C 1
ATOM 617 O O . VAL A 1 78 ? -13.234 2.676 25.240 1.00 93.81 78 VAL A O 1
ATOM 620 N N . GLU A 1 79 ? -13.602 2.570 27.444 1.00 95.12 79 GLU A N 1
ATOM 621 C CA . GLU A 1 79 ? -12.783 3.740 27.795 1.00 95.12 79 GLU A CA 1
ATOM 622 C C . GLU A 1 79 ? -11.313 3.576 27.400 1.00 95.12 79 GLU A C 1
ATOM 624 O O . GLU A 1 79 ? -10.716 4.489 26.829 1.00 95.12 79 GLU A O 1
ATOM 629 N N . ARG A 1 80 ? -10.729 2.397 27.649 1.00 95.88 80 ARG A N 1
ATOM 630 C CA . ARG A 1 80 ? -9.355 2.093 27.217 1.00 95.88 80 ARG A CA 1
ATOM 631 C C . ARG A 1 80 ? -9.227 2.145 25.700 1.00 95.88 80 ARG A C 1
ATOM 633 O O . ARG A 1 80 ? -8.295 2.759 25.194 1.00 95.88 80 ARG A O 1
ATOM 640 N N . LEU A 1 81 ? -10.170 1.536 24.984 1.00 97.38 81 LEU A N 1
ATOM 641 C CA . LEU A 1 81 ? -10.175 1.537 23.526 1.00 97.38 81 LEU A CA 1
ATOM 642 C C . LEU A 1 81 ? -10.335 2.955 22.961 1.00 97.38 81 LEU A C 1
ATOM 644 O O . LEU A 1 81 ? -9.619 3.320 22.032 1.00 97.38 81 LEU A O 1
ATOM 648 N N . ILE A 1 82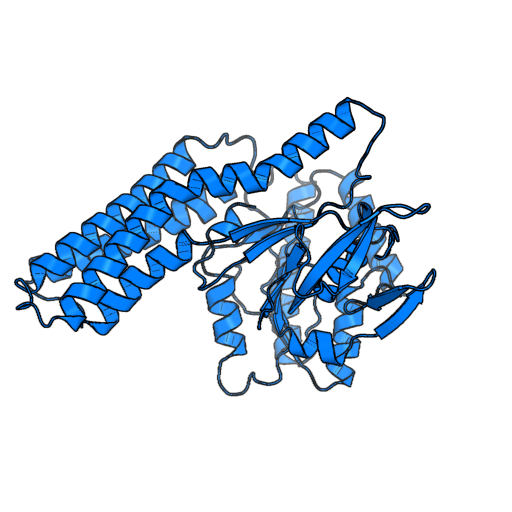 ? -11.220 3.770 23.548 1.00 98.50 82 ILE A N 1
ATOM 649 C CA . ILE A 1 82 ? -11.370 5.191 23.208 1.00 98.50 82 ILE A CA 1
ATOM 650 C C . ILE A 1 82 ? -10.028 5.912 23.341 1.00 98.50 82 ILE A C 1
ATOM 652 O O . ILE A 1 82 ? -9.645 6.621 22.415 1.00 98.50 82 ILE A O 1
ATOM 656 N N . ALA A 1 83 ? -9.296 5.698 24.438 1.00 98.56 83 ALA A N 1
ATOM 657 C CA . ALA A 1 83 ? -8.004 6.342 24.659 1.00 98.56 83 ALA A CA 1
ATOM 658 C C . ALA A 1 83 ? -6.953 5.962 23.597 1.00 98.56 83 ALA A C 1
ATOM 660 O O . ALA A 1 83 ? -6.154 6.807 23.194 1.00 98.56 83 ALA A O 1
ATOM 661 N N . GLU A 1 84 ? -6.950 4.717 23.109 1.00 98.75 84 GLU A N 1
ATOM 662 C CA . GLU A 1 84 ? -6.025 4.316 22.037 1.00 98.75 84 GLU A CA 1
ATOM 663 C C . GLU A 1 84 ? -6.428 4.889 20.670 1.00 98.75 84 GLU A C 1
ATOM 665 O O . GLU A 1 84 ? -5.561 5.297 19.900 1.00 98.75 84 GLU A O 1
ATOM 670 N N . TYR A 1 85 ? -7.729 4.993 20.377 1.00 98.81 85 TYR A N 1
ATOM 671 C CA . TYR A 1 85 ? -8.198 5.680 19.169 1.00 98.81 85 TYR A CA 1
ATOM 672 C C . TYR A 1 85 ? -7.935 7.192 19.224 1.00 98.81 85 TYR A C 1
ATOM 674 O O . TYR A 1 85 ? -7.600 7.781 18.198 1.00 98.81 85 TYR A O 1
ATOM 682 N N . GLN A 1 86 ? -8.072 7.822 20.398 1.00 98.88 86 GLN A N 1
ATOM 683 C CA . GLN A 1 86 ? -7.726 9.233 20.613 1.00 98.88 86 GLN A CA 1
ATOM 684 C C . GLN A 1 86 ? -6.253 9.473 20.308 1.00 98.88 86 GLN A C 1
ATOM 686 O O . GLN A 1 86 ? -5.952 10.323 19.479 1.00 98.88 86 GLN A O 1
ATOM 691 N N . TYR A 1 87 ? -5.363 8.663 20.889 1.00 98.88 87 TYR A N 1
ATOM 692 C CA . TYR A 1 87 ? -3.933 8.734 20.601 1.00 98.88 87 TYR A CA 1
ATOM 693 C C . TYR A 1 87 ? -3.637 8.588 19.104 1.00 98.88 87 TYR A C 1
ATOM 695 O O . TYR A 1 87 ? -2.904 9.395 18.546 1.00 98.88 87 TYR A O 1
ATOM 703 N N . ALA A 1 88 ? -4.218 7.584 18.440 1.00 98.75 88 ALA A N 1
ATOM 704 C CA . ALA A 1 88 ? -3.974 7.349 17.019 1.00 98.75 88 ALA A CA 1
ATOM 705 C C . ALA A 1 88 ? -4.455 8.515 16.135 1.00 98.75 88 ALA A C 1
ATOM 707 O O . ALA A 1 88 ? -3.760 8.896 15.196 1.00 98.75 88 ALA A O 1
ATOM 708 N N . ALA A 1 89 ? -5.618 9.099 16.442 1.00 98.81 89 ALA A N 1
ATOM 709 C CA . ALA A 1 89 ? -6.124 10.271 15.732 1.00 98.81 89 ALA A CA 1
ATOM 710 C C . ALA A 1 89 ? -5.238 11.504 15.963 1.00 98.81 89 ALA A C 1
ATOM 712 O O . ALA A 1 89 ? -4.868 12.169 15.004 1.00 98.81 89 ALA A O 1
ATOM 713 N N . GLU A 1 90 ? -4.851 11.768 17.213 1.00 98.81 90 GLU A N 1
ATOM 714 C CA . GLU A 1 90 ? -3.979 12.893 17.584 1.00 98.81 90 GLU A CA 1
ATOM 715 C C . GLU A 1 90 ? -2.589 12.769 16.960 1.00 98.81 90 GLU A C 1
ATOM 717 O O . GLU A 1 90 ? -2.020 13.764 16.530 1.00 98.81 90 GLU A O 1
ATOM 722 N N . TRP A 1 91 ? -2.056 11.551 16.857 1.00 98.69 91 TRP A N 1
ATOM 723 C CA . TRP A 1 91 ? -0.782 11.297 16.189 1.00 98.69 91 TRP A CA 1
ATOM 724 C C . TRP A 1 91 ? -0.838 11.659 14.698 1.00 98.69 91 TRP A C 1
ATOM 726 O O . TRP A 1 91 ? 0.071 12.309 14.187 1.00 98.69 91 TRP A O 1
ATOM 736 N N . LEU A 1 92 ? -1.921 11.285 14.005 1.00 98.69 92 LEU A N 1
ATOM 737 C CA . LEU A 1 92 ? -2.127 11.616 12.589 1.00 98.69 92 LEU A CA 1
ATOM 738 C C . LEU A 1 92 ? -2.359 13.116 12.376 1.00 98.69 92 LEU A C 1
ATOM 740 O O . LEU A 1 92 ? -1.852 13.681 11.411 1.00 98.69 92 LEU A O 1
ATOM 744 N N . GLU A 1 93 ? -3.112 13.752 13.274 1.00 98.75 93 GLU A N 1
ATOM 745 C CA . GLU A 1 93 ? -3.344 15.200 13.275 1.00 98.75 93 GLU A CA 1
ATOM 746 C C . GLU A 1 93 ? -2.027 15.961 13.496 1.00 98.75 93 GLU A C 1
ATOM 748 O O . GLU A 1 93 ? -1.711 16.870 12.736 1.00 98.75 93 GLU A O 1
ATOM 753 N N . ALA A 1 94 ? -1.206 15.537 14.460 1.00 98.50 94 ALA A N 1
ATOM 754 C CA . ALA A 1 94 ? 0.104 16.132 14.709 1.00 98.50 94 ALA A CA 1
ATOM 755 C C . ALA A 1 94 ? 1.061 15.942 13.523 1.00 98.50 94 ALA A C 1
ATOM 757 O O . ALA A 1 94 ? 1.781 16.869 13.162 1.00 98.50 94 ALA A O 1
ATOM 758 N N . MET A 1 95 ? 1.050 14.766 12.884 1.00 97.56 95 MET A N 1
ATOM 759 C CA . MET A 1 95 ? 1.807 14.543 11.652 1.00 97.56 95 MET A CA 1
ATOM 760 C C . MET A 1 95 ? 1.363 15.534 10.569 1.00 97.56 95 MET A C 1
ATOM 762 O O . MET A 1 95 ? 2.201 16.248 10.025 1.00 97.56 95 MET A O 1
ATOM 766 N N . ALA A 1 96 ? 0.054 15.648 10.330 1.00 97.69 96 ALA A N 1
ATOM 767 C CA . ALA A 1 96 ? -0.525 16.578 9.363 1.00 97.69 96 ALA A CA 1
ATOM 768 C C . ALA A 1 96 ? -0.153 18.048 9.633 1.00 97.69 96 ALA A C 1
ATOM 770 O O . ALA A 1 96 ? 0.112 18.784 8.688 1.00 97.69 96 ALA A O 1
ATOM 771 N N . GLU A 1 97 ? -0.092 18.475 10.897 1.00 97.25 97 GLU A N 1
ATOM 772 C CA . GLU A 1 97 ? 0.321 19.834 11.282 1.00 97.25 97 GLU A CA 1
ATOM 773 C C . GLU A 1 97 ? 1.798 20.136 10.982 1.00 97.25 97 GLU A C 1
ATOM 775 O O . GLU A 1 97 ? 2.164 21.300 10.808 1.00 97.25 97 GLU A O 1
ATOM 780 N N . THR A 1 98 ? 2.651 19.109 10.936 1.00 95.62 98 THR A N 1
ATOM 781 C CA . THR A 1 98 ? 4.089 19.263 10.656 1.00 95.62 98 THR A CA 1
ATOM 782 C C . THR A 1 98 ? 4.447 19.197 9.174 1.00 95.62 98 THR A C 1
ATOM 784 O O . THR A 1 98 ? 5.564 19.572 8.813 1.00 95.62 98 THR A O 1
ATOM 787 N N . GLU A 1 99 ? 3.529 18.737 8.322 1.00 95.06 99 GLU A N 1
ATOM 788 C CA . GLU A 1 99 ? 3.764 18.644 6.882 1.00 95.06 99 GLU A CA 1
ATOM 789 C C . GLU A 1 99 ? 3.827 20.036 6.236 1.00 95.06 99 GLU A C 1
ATOM 791 O O . GLU A 1 99 ? 3.008 20.920 6.502 1.00 95.06 99 GLU A O 1
ATOM 796 N N . SER A 1 100 ? 4.806 20.229 5.351 1.00 93.88 100 SER A N 1
ATOM 797 C CA . SER A 1 100 ? 4.890 21.429 4.516 1.00 93.88 100 SER A CA 1
ATOM 798 C C . SER A 1 100 ? 3.951 21.267 3.326 1.00 93.88 100 SER A C 1
ATOM 800 O O . SER A 1 100 ? 4.104 20.328 2.554 1.00 93.88 100 SER A O 1
ATOM 802 N N . VAL A 1 101 ? 2.987 22.177 3.176 1.00 94.25 101 VAL A N 1
ATOM 803 C CA . VAL A 1 101 ? 2.050 22.176 2.043 1.00 94.25 101 VAL A CA 1
ATOM 804 C C . VAL A 1 101 ? 2.527 23.191 1.011 1.00 94.25 101 VAL A C 1
ATOM 806 O O . VAL A 1 101 ? 2.303 24.395 1.172 1.00 94.25 101 VAL A O 1
ATOM 809 N N . GLU A 1 102 ? 3.209 22.718 -0.031 1.00 93.69 102 GLU A N 1
ATOM 810 C CA . GLU A 1 102 ? 3.736 23.568 -1.104 1.00 93.69 102 GLU A CA 1
ATOM 811 C C . GLU A 1 102 ? 2.838 23.547 -2.342 1.00 93.69 102 GLU A C 1
ATOM 813 O O . GLU A 1 102 ? 2.710 24.562 -3.038 1.00 93.69 102 GLU A O 1
ATOM 818 N N . ASP A 1 103 ? 2.182 22.415 -2.600 1.00 92.50 103 ASP A N 1
ATOM 819 C CA . ASP A 1 103 ? 1.287 22.249 -3.735 1.00 92.50 103 ASP A CA 1
ATOM 820 C C . ASP A 1 103 ? -0.017 21.490 -3.409 1.00 92.50 103 ASP A C 1
ATOM 822 O O . ASP A 1 103 ? -0.338 21.144 -2.273 1.00 92.50 103 ASP A O 1
ATOM 826 N N . HIS A 1 104 ? -0.822 21.283 -4.451 1.00 93.12 104 HIS A N 1
ATOM 827 C CA . HIS A 1 104 ? -2.114 20.606 -4.368 1.00 93.12 104 HIS A CA 1
ATOM 828 C C . HIS A 1 104 ? -2.012 19.092 -4.090 1.00 93.12 104 HIS A C 1
ATOM 830 O O . HIS A 1 104 ? -2.996 18.475 -3.677 1.00 93.12 104 HIS A O 1
ATOM 836 N N . VAL A 1 105 ? -0.850 18.480 -4.335 1.00 93.56 105 VAL A N 1
ATOM 837 C CA . VAL A 1 105 ? -0.570 17.076 -4.018 1.00 93.56 105 VAL A CA 1
ATOM 838 C C . VAL A 1 105 ? -0.269 16.944 -2.526 1.00 93.56 105 VAL A C 1
ATOM 840 O O . VAL A 1 105 ? -0.809 16.044 -1.880 1.00 93.56 105 VAL A O 1
ATOM 843 N N . ASP A 1 106 ? 0.498 17.879 -1.959 1.00 94.62 106 ASP A N 1
ATOM 844 C CA . ASP A 1 106 ? 0.723 17.962 -0.511 1.00 94.62 106 ASP A CA 1
ATOM 845 C C . ASP A 1 106 ? -0.589 18.230 0.239 1.00 94.62 106 ASP A C 1
ATOM 847 O O . ASP A 1 106 ? -0.896 17.561 1.229 1.00 94.62 106 ASP A O 1
ATOM 851 N N . GLU A 1 107 ? -1.422 19.148 -0.270 1.00 95.62 107 GLU A N 1
ATOM 852 C CA . GLU A 1 107 ? -2.756 19.418 0.285 1.00 95.62 107 GLU A CA 1
ATOM 853 C C . GLU A 1 107 ? -3.618 18.146 0.282 1.00 95.62 107 GLU A C 1
ATOM 855 O O . GLU A 1 107 ? -4.280 17.829 1.273 1.00 95.62 107 GLU A O 1
ATOM 860 N N . PHE A 1 108 ? -3.574 17.376 -0.811 1.00 95.75 108 PHE A N 1
ATOM 861 C CA . PHE A 1 108 ? -4.278 16.102 -0.908 1.00 95.75 108 PHE A CA 1
ATOM 862 C C . PHE A 1 108 ? -3.766 15.081 0.115 1.00 95.75 108 PHE A C 1
ATOM 864 O O . PHE A 1 108 ? -4.572 14.387 0.741 1.00 95.75 108 PHE A O 1
ATOM 871 N N . PHE A 1 109 ? -2.448 14.969 0.288 1.00 96.50 109 PHE A N 1
ATOM 872 C CA . PHE A 1 109 ? -1.851 14.068 1.270 1.00 96.50 109 PHE A CA 1
ATOM 873 C C . PHE A 1 109 ? -2.319 14.412 2.688 1.00 96.50 109 PHE A C 1
ATOM 875 O O . PHE A 1 109 ? -2.844 13.549 3.399 1.00 96.50 109 PHE A O 1
ATOM 882 N N . VAL A 1 110 ? -2.210 15.682 3.072 1.00 97.50 110 VAL A N 1
ATOM 883 C CA . VAL A 1 110 ? -2.624 16.156 4.394 1.00 97.50 110 VAL A CA 1
ATOM 884 C C . VAL A 1 110 ? -4.124 15.946 4.606 1.00 97.50 110 VAL A C 1
ATOM 886 O O . VAL A 1 110 ? -4.519 15.313 5.587 1.00 97.50 110 VAL A O 1
ATOM 889 N N . ASP A 1 111 ? -4.981 16.408 3.690 1.00 96.75 111 ASP A N 1
ATOM 890 C CA . ASP A 1 111 ? -6.431 16.350 3.895 1.00 96.75 111 ASP A CA 1
ATOM 891 C C . ASP A 1 111 ? -6.998 14.934 3.718 1.00 96.75 111 ASP A C 1
ATOM 893 O O . ASP A 1 111 ? -7.730 14.442 4.580 1.00 96.75 111 ASP A O 1
ATOM 897 N N . LEU A 1 112 ? -6.694 14.239 2.618 1.00 95.94 112 LEU A N 1
ATOM 898 C CA . LEU A 1 112 ? -7.373 12.976 2.302 1.00 95.94 112 LEU A CA 1
ATOM 899 C C . LEU A 1 112 ? -6.676 11.737 2.859 1.00 95.94 112 LEU A C 1
ATOM 901 O O . LEU A 1 112 ? -7.367 10.752 3.132 1.00 95.94 112 LEU A O 1
ATOM 905 N N . VAL A 1 113 ? -5.356 11.767 3.061 1.00 96.69 113 VAL A N 1
ATOM 906 C CA . VAL A 1 113 ? -4.629 10.620 3.624 1.00 96.69 113 VAL A CA 1
ATOM 907 C C . VAL A 1 113 ? -4.564 10.734 5.144 1.00 96.69 113 VAL A C 1
ATOM 909 O O . VAL A 1 113 ? -5.156 9.901 5.832 1.00 96.69 113 VAL A O 1
ATOM 912 N N . LEU A 1 114 ? -3.916 11.773 5.679 1.00 98.12 114 LEU A N 1
ATOM 913 C CA . LEU A 1 114 ? -3.700 11.908 7.126 1.00 98.12 114 LEU A CA 1
ATOM 914 C C . LEU A 1 114 ? -4.985 12.297 7.863 1.00 98.12 114 LEU A C 1
ATOM 916 O O . LEU A 1 114 ? -5.505 11.528 8.676 1.00 98.12 114 LEU A O 1
ATOM 920 N N . MET A 1 115 ? -5.558 13.456 7.531 1.00 98.31 115 MET A N 1
ATOM 921 C CA . MET A 1 115 ? -6.775 13.947 8.180 1.00 98.31 115 MET A CA 1
ATOM 922 C C . MET A 1 115 ? -7.995 13.091 7.821 1.00 98.31 115 MET A C 1
ATOM 924 O O . MET A 1 115 ? -8.908 12.929 8.631 1.00 98.31 115 MET A O 1
ATOM 928 N N . GLY A 1 116 ? -8.021 12.487 6.629 1.00 97.69 116 GLY A N 1
ATOM 929 C CA . GLY A 1 116 ? -9.029 11.508 6.220 1.00 97.69 116 GLY A CA 1
ATOM 930 C C . GLY A 1 116 ? -9.061 10.274 7.124 1.00 97.69 116 GLY A C 1
ATOM 931 O O . GLY A 1 116 ? -10.149 9.846 7.531 1.00 97.69 116 GLY A O 1
ATOM 932 N N . LEU A 1 117 ? -7.887 9.745 7.482 1.00 98.12 117 LEU A N 1
ATOM 933 C CA . LEU A 1 117 ? -7.756 8.649 8.439 1.00 98.12 117 LEU A CA 1
ATOM 934 C C . LEU A 1 117 ? -8.108 9.100 9.860 1.00 98.12 117 LEU A C 1
ATOM 936 O O . LEU A 1 117 ? -8.938 8.465 10.513 1.00 98.12 117 LEU A O 1
ATOM 940 N N . ALA A 1 118 ? -7.570 10.236 10.314 1.00 98.56 118 ALA A N 1
ATOM 941 C CA . ALA A 1 118 ? -7.861 10.779 11.640 1.00 98.56 118 ALA A CA 1
ATOM 942 C C . ALA A 1 118 ? -9.370 10.976 11.860 1.00 98.56 118 ALA A C 1
ATOM 944 O O . ALA A 1 118 ? -9.917 10.519 12.865 1.00 98.56 118 ALA A O 1
ATOM 945 N N . ARG A 1 119 ? -10.083 11.558 10.884 1.00 98.50 119 ARG A N 1
ATOM 946 C CA . ARG A 1 119 ? -11.545 11.748 10.936 1.00 98.50 119 ARG A CA 1
ATOM 947 C C . ARG A 1 119 ? -12.303 10.434 11.121 1.00 98.50 119 ARG A C 1
ATOM 949 O O . ARG A 1 119 ? -13.253 10.394 11.900 1.00 98.50 119 ARG A O 1
ATOM 956 N N . GLU A 1 120 ? -11.893 9.350 10.466 1.00 97.69 120 GLU A N 1
ATOM 957 C CA . GLU A 1 120 ? -12.526 8.041 10.674 1.00 97.69 120 GLU A CA 1
ATOM 958 C C . GLU A 1 120 ? -12.277 7.475 12.066 1.00 97.69 120 GLU A C 1
ATOM 960 O O . GLU A 1 120 ? -13.199 6.930 12.678 1.00 97.69 120 GLU A O 1
ATOM 965 N N . LEU A 1 121 ? -11.062 7.627 12.594 1.00 98.56 121 LEU A N 1
ATOM 966 C CA . LEU A 1 121 ? -10.769 7.231 13.969 1.00 98.56 121 LEU A CA 1
ATOM 967 C C . LEU A 1 121 ? -11.606 8.058 14.959 1.00 98.56 121 LEU A C 1
ATOM 969 O O . LEU A 1 121 ? -12.195 7.495 15.883 1.00 98.56 121 LEU A O 1
ATOM 973 N N . ARG A 1 122 ? -11.770 9.367 14.717 1.00 98.62 122 ARG A N 1
ATOM 974 C CA . ARG A 1 122 ? -12.649 10.249 15.507 1.00 98.62 122 ARG A CA 1
ATOM 975 C C . ARG A 1 122 ? -14.125 9.836 15.442 1.00 98.62 122 ARG A C 1
ATOM 977 O O . ARG A 1 122 ? -14.809 9.882 16.465 1.00 98.62 122 ARG A O 1
ATOM 984 N N . LEU A 1 123 ? -14.619 9.367 14.294 1.00 98.56 123 LEU A N 1
ATOM 985 C CA . LEU A 1 123 ? -15.981 8.824 14.181 1.00 98.56 123 LEU A CA 1
ATOM 986 C C . LEU A 1 123 ? -16.172 7.557 15.028 1.00 98.56 123 LEU A C 1
ATOM 988 O O . LEU A 1 123 ? -17.215 7.395 15.665 1.00 98.56 123 LEU A O 1
ATOM 992 N N . VAL A 1 124 ? -15.163 6.684 15.094 1.00 98.31 124 VAL A N 1
ATOM 993 C CA . VAL A 1 124 ? -15.200 5.511 15.983 1.00 98.31 124 VAL A CA 1
ATOM 994 C C . VAL A 1 124 ? -15.219 5.936 17.451 1.00 98.31 124 VAL A C 1
ATOM 996 O O . VAL A 1 124 ? -16.017 5.406 18.223 1.00 98.31 124 VAL A O 1
ATOM 999 N N . ILE A 1 125 ? -14.412 6.930 17.838 1.00 98.62 125 ILE A N 1
ATOM 1000 C CA . ILE A 1 125 ? -14.423 7.488 19.201 1.00 98.62 125 ILE A CA 1
ATOM 1001 C C . ILE A 1 125 ? -15.814 8.003 19.568 1.00 98.62 125 ILE A C 1
ATOM 1003 O O . ILE A 1 125 ? -16.299 7.706 20.660 1.00 98.62 125 ILE A O 1
ATOM 1007 N N . LEU A 1 126 ? -16.475 8.735 18.664 1.00 98.50 126 LEU A N 1
ATOM 1008 C CA . LEU A 1 126 ? -17.831 9.239 18.886 1.00 98.50 126 LEU A CA 1
ATOM 1009 C C . LEU A 1 126 ? -18.814 8.090 19.161 1.00 98.50 126 LEU A C 1
ATOM 1011 O O . LEU A 1 126 ? -19.571 8.148 20.132 1.00 98.50 126 LEU A O 1
ATOM 1015 N N . ALA A 1 127 ? -18.770 7.031 18.349 1.00 97.75 127 ALA A N 1
ATOM 1016 C CA . ALA A 1 127 ? -19.634 5.864 18.513 1.00 97.75 127 ALA A CA 1
ATOM 1017 C C . ALA A 1 127 ? -19.367 5.112 19.830 1.00 97.75 127 ALA A C 1
ATOM 1019 O O . ALA A 1 127 ? -20.307 4.776 20.551 1.00 97.75 127 ALA A O 1
ATOM 1020 N N . LEU A 1 128 ? -18.097 4.887 20.179 1.00 96.88 128 LEU A N 1
ATOM 1021 C CA . LEU A 1 128 ? -17.707 4.231 21.431 1.00 96.88 128 LEU A CA 1
ATOM 1022 C C . LEU A 1 128 ? -18.093 5.067 22.657 1.00 96.88 128 LEU A C 1
ATOM 1024 O O . LEU A 1 128 ? -18.592 4.527 23.641 1.00 96.88 128 LEU A O 1
ATOM 1028 N N . THR A 1 129 ? -17.925 6.389 22.584 1.00 97.00 129 THR A N 1
ATOM 1029 C CA . THR A 1 129 ? -18.313 7.316 23.658 1.00 97.00 129 THR A CA 1
ATOM 1030 C C . THR A 1 129 ? -19.823 7.286 23.880 1.00 97.00 129 THR A C 1
ATOM 1032 O O . THR A 1 129 ? -20.279 7.228 25.023 1.00 97.00 129 THR A O 1
ATOM 1035 N N . ALA A 1 130 ? -20.611 7.265 22.799 1.00 95.81 130 ALA A N 1
ATOM 1036 C CA . ALA A 1 130 ? -22.062 7.140 22.879 1.00 95.81 130 ALA A CA 1
ATOM 1037 C C . ALA A 1 130 ? -22.495 5.797 23.493 1.00 95.81 130 ALA A C 1
ATOM 1039 O O . ALA A 1 130 ? -23.379 5.781 24.351 1.00 95.81 130 ALA A O 1
ATOM 1040 N N . ALA A 1 131 ? -21.848 4.690 23.110 1.00 92.31 131 ALA A N 1
ATOM 1041 C CA . ALA A 1 131 ? -22.102 3.378 23.703 1.00 92.31 131 ALA A CA 1
ATOM 1042 C C . ALA A 1 131 ? -21.792 3.371 25.211 1.00 92.31 131 ALA A C 1
ATOM 1044 O O . ALA A 1 131 ? -22.646 2.960 26.004 1.00 92.31 131 ALA A O 1
ATOM 1045 N N . ASN A 1 132 ? -20.634 3.918 25.608 1.00 91.50 132 ASN A N 1
ATOM 1046 C CA . ASN A 1 132 ? -20.217 4.015 27.008 1.00 91.50 132 ASN A CA 1
ATOM 1047 C C . ASN A 1 132 ? -21.199 4.853 27.845 1.00 91.50 132 ASN A C 1
ATOM 1049 O O . ASN A 1 132 ? -21.616 4.438 28.924 1.00 91.50 132 ASN A O 1
ATOM 1053 N N . ALA A 1 133 ? -21.651 5.998 27.319 1.00 92.69 133 ALA A N 1
ATOM 1054 C CA . ALA A 1 133 ? -22.635 6.855 27.985 1.00 92.69 133 ALA A CA 1
ATOM 1055 C C . ALA A 1 133 ? -23.981 6.144 28.226 1.00 92.69 133 ALA A C 1
ATOM 1057 O O . ALA A 1 133 ? -24.654 6.401 29.224 1.00 92.69 133 ALA A O 1
ATOM 1058 N N . GLN A 1 134 ? -24.356 5.218 27.340 1.00 91.94 134 GLN A N 1
ATOM 1059 C CA . GLN A 1 134 ? -25.547 4.376 27.477 1.00 91.94 134 GLN A CA 1
ATOM 1060 C C . GLN A 1 134 ? -25.306 3.120 28.332 1.00 91.94 134 GLN A C 1
ATOM 1062 O O . GLN A 1 134 ? -26.221 2.315 28.492 1.00 91.94 134 GLN A O 1
ATOM 1067 N N . ARG A 1 135 ? -24.098 2.942 28.890 1.00 87.50 135 ARG A N 1
ATOM 1068 C CA . ARG A 1 135 ? -23.656 1.722 29.592 1.00 87.50 135 ARG A CA 1
ATOM 1069 C C . ARG A 1 135 ? -23.818 0.463 28.738 1.00 87.50 135 ARG A C 1
ATOM 1071 O O . ARG A 1 135 ? -24.154 -0.611 29.231 1.00 87.50 135 ARG A O 1
ATOM 1078 N N . THR A 1 136 ? -23.595 0.618 27.439 1.00 88.31 136 THR A N 1
ATOM 1079 C CA . THR A 1 136 ? -23.554 -0.468 26.459 1.00 88.31 136 THR A CA 1
ATOM 1080 C C . THR A 1 136 ? -22.134 -0.612 25.930 1.00 88.31 136 THR A C 1
ATOM 1082 O O . THR A 1 136 ? -21.318 0.301 26.042 1.00 88.31 136 THR A O 1
ATOM 1085 N N . SER A 1 137 ? -21.823 -1.768 25.355 1.00 88.56 137 SER A N 1
ATOM 1086 C CA . SER A 1 137 ? -20.496 -2.041 24.814 1.00 88.56 137 SER A CA 1
ATOM 1087 C C . SER A 1 137 ? -20.608 -2.912 23.566 1.00 88.56 137 SER A C 1
ATOM 1089 O O . SER A 1 137 ? -21.500 -3.769 23.509 1.00 88.56 137 SER A O 1
ATOM 1091 N N . PRO A 1 138 ? -19.742 -2.715 22.554 1.00 91.88 138 PRO A N 1
ATOM 1092 C CA . PRO A 1 138 ? -19.593 -3.689 21.486 1.00 91.88 138 PRO A CA 1
ATOM 1093 C C . PRO A 1 138 ? -19.251 -5.070 22.058 1.00 91.88 138 PRO A C 1
ATOM 1095 O O . PRO A 1 138 ? -18.583 -5.189 23.085 1.00 91.88 138 PRO A O 1
ATOM 1098 N N . GLY A 1 139 ? -19.674 -6.129 21.366 1.00 91.38 139 GLY A N 1
ATOM 1099 C CA . GLY A 1 139 ? -19.291 -7.486 21.748 1.00 91.38 139 GLY A CA 1
ATOM 1100 C C . GLY A 1 139 ? -17.761 -7.667 21.767 1.00 91.38 139 GLY A C 1
ATOM 1101 O O . GLY A 1 139 ? -17.049 -6.943 21.064 1.00 91.38 139 GLY A O 1
ATOM 1102 N N . PRO A 1 140 ? -17.230 -8.652 22.515 1.00 90.56 140 PRO A N 1
ATOM 1103 C CA . PRO A 1 140 ? -15.785 -8.836 22.657 1.00 90.56 140 PRO A CA 1
ATOM 1104 C C . PRO A 1 140 ? -15.046 -9.000 21.323 1.00 90.56 140 PRO A C 1
ATOM 1106 O O . PRO A 1 140 ? -13.965 -8.451 21.148 1.00 90.56 140 PRO A O 1
ATOM 1109 N N . GLU A 1 141 ? -15.639 -9.704 20.360 1.00 94.00 141 GLU A N 1
ATOM 1110 C CA . GLU A 1 141 ? -15.066 -9.853 19.015 1.00 94.00 141 GLU A CA 1
ATOM 1111 C C . GLU A 1 141 ? -14.892 -8.496 18.329 1.00 94.00 141 GLU A C 1
ATOM 1113 O O . GLU A 1 141 ? -13.815 -8.191 17.823 1.00 94.00 141 GLU A O 1
ATOM 1118 N N . ARG A 1 142 ? -15.898 -7.619 18.427 1.00 96.25 142 ARG A N 1
ATOM 1119 C CA . ARG A 1 142 ? -15.828 -6.277 17.848 1.00 96.25 142 ARG A CA 1
ATOM 1120 C C . ARG A 1 142 ? -14.779 -5.400 18.533 1.00 96.25 142 ARG A C 1
ATOM 1122 O O . ARG A 1 142 ? -14.101 -4.631 17.861 1.00 96.25 142 ARG A O 1
ATOM 1129 N N . ILE A 1 143 ? -14.609 -5.519 19.850 1.00 95.75 143 ILE A N 1
ATOM 1130 C CA . ILE A 1 143 ? -13.516 -4.839 20.568 1.00 95.75 143 ILE A CA 1
ATOM 1131 C C . ILE A 1 143 ? -12.154 -5.338 20.064 1.00 95.75 143 ILE A C 1
ATOM 1133 O O . ILE A 1 143 ? -11.258 -4.530 19.816 1.00 95.75 143 ILE A O 1
ATOM 1137 N N . ALA A 1 144 ? -12.001 -6.651 19.870 1.00 96.50 144 ALA A N 1
ATOM 1138 C CA . ALA A 1 144 ? -10.774 -7.239 19.342 1.00 96.50 144 ALA A CA 1
ATOM 1139 C C . ALA A 1 144 ? -10.451 -6.723 17.930 1.00 96.50 144 ALA A C 1
ATOM 1141 O O . ALA A 1 144 ? -9.312 -6.340 17.673 1.00 96.50 144 ALA A O 1
ATOM 1142 N N . GLU A 1 145 ? -11.449 -6.656 17.045 1.00 97.50 145 GLU A N 1
ATOM 1143 C CA . GLU A 1 145 ? -11.318 -6.088 15.697 1.00 97.50 145 GLU A CA 1
ATOM 1144 C C . GLU A 1 145 ? -10.894 -4.616 15.729 1.00 97.50 145 GLU A C 1
ATOM 1146 O O . GLU A 1 145 ? -10.022 -4.208 14.967 1.00 97.50 145 GLU A O 1
ATOM 1151 N N . LEU A 1 146 ? -11.472 -3.814 16.629 1.00 98.12 146 LEU A N 1
ATOM 1152 C CA . LEU A 1 146 ? -11.137 -2.396 16.750 1.00 98.12 146 LEU A CA 1
ATOM 1153 C C . LEU A 1 146 ? -9.702 -2.180 17.243 1.00 98.12 146 LEU A C 1
ATOM 1155 O O . LEU A 1 146 ? -9.035 -1.277 16.739 1.00 98.12 146 LEU A O 1
ATOM 1159 N N . TYR A 1 147 ? -9.206 -3.005 18.169 1.00 98.50 147 TYR A N 1
ATOM 1160 C CA . TYR A 1 147 ? -7.785 -3.002 18.525 1.00 98.50 147 TYR A CA 1
ATOM 1161 C C . TYR A 1 147 ? -6.907 -3.485 17.367 1.00 98.50 147 TYR A C 1
ATOM 1163 O O . TYR A 1 147 ? -5.876 -2.875 17.093 1.00 98.50 147 TYR A O 1
ATOM 1171 N N . ALA A 1 148 ? -7.310 -4.553 16.671 1.00 97.81 148 ALA A N 1
ATOM 1172 C CA . ALA A 1 148 ? -6.556 -5.093 15.543 1.00 97.81 148 ALA A CA 1
ATOM 1173 C C . ALA A 1 148 ? -6.402 -4.052 14.424 1.00 97.81 148 ALA A C 1
ATOM 1175 O O . ALA A 1 148 ? -5.291 -3.855 13.936 1.00 97.81 148 ALA A O 1
ATOM 1176 N N . ARG A 1 149 ? -7.468 -3.312 14.098 1.00 97.62 149 ARG A N 1
ATOM 1177 C CA . ARG A 1 149 ? -7.441 -2.215 13.119 1.00 97.62 149 ARG A CA 1
ATOM 1178 C C . ARG A 1 149 ? -6.335 -1.198 13.416 1.00 97.62 149 ARG A C 1
ATOM 1180 O O . ARG A 1 149 ? -5.591 -0.842 12.510 1.00 97.62 149 ARG A O 1
ATOM 1187 N N . LEU A 1 150 ? -6.173 -0.778 14.676 1.00 98.38 150 LEU A N 1
ATOM 1188 C CA . LEU A 1 150 ? -5.089 0.139 15.055 1.00 98.38 150 LEU A CA 1
ATOM 1189 C C . LEU A 1 150 ? -3.708 -0.475 14.803 1.00 98.38 150 LEU A C 1
ATOM 1191 O O . LEU A 1 150 ? -2.802 0.213 14.346 1.00 98.38 150 LEU A O 1
ATOM 1195 N N . THR A 1 151 ? -3.543 -1.773 15.066 1.00 98.06 151 THR A N 1
ATOM 1196 C CA . THR A 1 151 ? -2.272 -2.453 14.784 1.00 98.06 151 THR A CA 1
ATOM 1197 C C . THR A 1 151 ? -1.989 -2.551 13.285 1.00 98.06 151 THR A C 1
ATOM 1199 O O . THR A 1 151 ? -0.834 -2.458 12.889 1.00 98.06 151 THR A O 1
ATOM 1202 N N . TRP A 1 152 ? -3.015 -2.685 12.440 1.00 97.50 152 TRP A N 1
ATOM 1203 C CA . TRP A 1 152 ? -2.855 -2.705 10.982 1.00 97.50 152 TRP A CA 1
ATOM 1204 C C . TRP A 1 152 ? -2.350 -1.368 10.428 1.00 97.50 152 TRP A C 1
ATOM 1206 O O . TRP A 1 152 ? -1.503 -1.378 9.547 1.00 97.50 152 TRP A O 1
ATOM 1216 N N . ILE A 1 153 ? -2.788 -0.239 10.995 1.00 97.94 153 ILE A N 1
ATOM 1217 C CA . ILE A 1 153 ? -2.365 1.107 10.563 1.00 97.94 153 ILE A CA 1
ATOM 1218 C C . ILE A 1 153 ? -0.869 1.363 10.816 1.00 97.94 153 ILE A C 1
ATOM 1220 O O . ILE A 1 153 ? -0.213 2.012 10.007 1.00 97.94 153 ILE A O 1
ATOM 1224 N N . PHE A 1 154 ? -0.326 0.884 11.942 1.00 98.06 154 PHE A N 1
ATOM 1225 C CA . PHE A 1 154 ? 1.002 1.304 12.421 1.00 98.06 154 PHE A CA 1
ATOM 1226 C C . PHE A 1 154 ? 2.108 0.242 12.315 1.00 98.06 154 PHE A C 1
ATOM 1228 O O . PHE A 1 154 ? 3.259 0.548 12.609 1.00 98.06 154 PHE A O 1
ATOM 1235 N N . ASN A 1 155 ? 1.803 -0.993 11.900 1.00 97.31 155 ASN A N 1
ATOM 1236 C CA . ASN A 1 155 ? 2.781 -2.095 11.873 1.00 97.31 155 ASN A CA 1
ATOM 1237 C C . ASN A 1 155 ? 3.396 -2.383 10.494 1.00 97.31 155 ASN A C 1
ATOM 1239 O O . ASN A 1 155 ? 3.976 -3.455 10.302 1.00 97.31 155 ASN A O 1
ATOM 1243 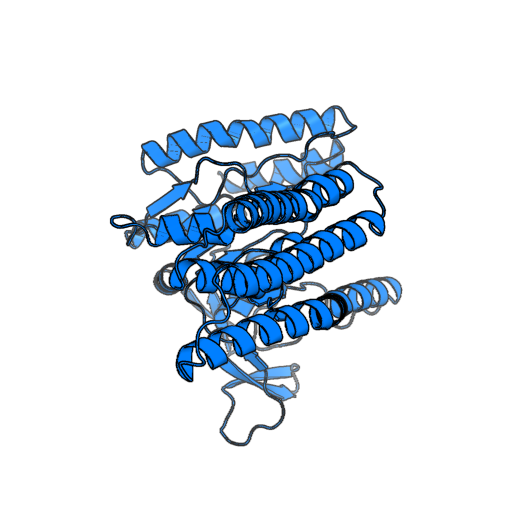N N . ALA A 1 156 ? 3.272 -1.476 9.526 1.00 97.25 156 ALA A N 1
ATOM 1244 C CA . ALA A 1 156 ? 3.889 -1.675 8.220 1.00 97.25 156 ALA A CA 1
ATOM 1245 C C . ALA A 1 156 ? 5.417 -1.821 8.345 1.00 97.25 156 ALA A C 1
ATOM 1247 O O . ALA A 1 156 ? 6.087 -1.031 9.012 1.00 97.25 156 ALA A O 1
ATOM 1248 N N . ARG A 1 157 ? 5.982 -2.830 7.676 1.00 96.88 157 ARG A N 1
ATOM 1249 C CA . ARG A 1 157 ? 7.435 -2.986 7.523 1.00 96.88 157 ARG A CA 1
ATOM 1250 C C . ARG A 1 157 ? 7.880 -2.209 6.299 1.00 96.88 157 ARG A C 1
ATOM 1252 O O . ARG A 1 157 ? 7.267 -2.346 5.244 1.00 96.88 157 ARG A O 1
ATOM 1259 N N . VAL A 1 158 ? 8.950 -1.431 6.421 1.00 97.12 158 VAL A N 1
ATOM 1260 C CA . VAL A 1 158 ? 9.424 -0.574 5.331 1.00 97.12 158 VAL A CA 1
ATOM 1261 C C . VAL A 1 158 ? 10.886 -0.869 5.034 1.00 97.12 158 VAL A C 1
ATOM 1263 O O . VAL A 1 158 ? 11.711 -0.923 5.943 1.00 97.12 158 VAL A O 1
ATOM 1266 N N . SER A 1 159 ? 11.215 -1.068 3.762 1.00 96.31 159 SER A N 1
ATOM 1267 C CA . SER A 1 159 ? 12.590 -1.299 3.317 1.00 96.31 159 SER A CA 1
ATOM 1268 C C . SER A 1 159 ? 12.857 -0.668 1.954 1.00 96.31 159 SER A C 1
ATOM 1270 O O . SER A 1 159 ? 11.952 -0.177 1.277 1.00 96.31 159 SER A O 1
ATOM 1272 N N . THR A 1 160 ? 14.125 -0.651 1.557 1.00 95.81 160 THR A N 1
ATOM 1273 C CA . THR A 1 160 ? 14.564 -0.259 0.217 1.00 95.81 160 THR A CA 1
ATOM 1274 C C . THR A 1 160 ? 15.201 -1.455 -0.476 1.00 95.81 160 THR A C 1
ATOM 1276 O O . THR A 1 160 ? 15.765 -2.341 0.171 1.00 95.81 160 THR A O 1
ATOM 1279 N N . PHE A 1 161 ? 15.113 -1.490 -1.800 1.00 95.38 161 PHE A N 1
ATOM 1280 C CA . PHE A 1 161 ? 15.761 -2.513 -2.607 1.00 95.38 161 PHE A CA 1
ATOM 1281 C C . PHE A 1 161 ? 16.363 -1.897 -3.864 1.00 95.38 161 PHE A C 1
ATOM 1283 O O . PHE A 1 161 ? 15.714 -1.125 -4.561 1.00 95.38 161 PHE A O 1
ATOM 1290 N N . GLU A 1 162 ? 17.608 -2.263 -4.156 1.00 94.81 162 GLU A N 1
ATOM 1291 C CA . GLU A 1 162 ? 18.369 -1.767 -5.299 1.00 94.81 162 GLU A CA 1
ATOM 1292 C C . GLU A 1 162 ? 18.856 -2.948 -6.131 1.00 94.81 162 GLU A C 1
ATOM 1294 O O . GLU A 1 162 ? 19.927 -3.505 -5.870 1.00 94.81 162 GLU A O 1
ATOM 1299 N N . ARG A 1 163 ? 18.097 -3.334 -7.160 1.00 93.69 163 ARG A N 1
ATOM 1300 C CA . ARG A 1 163 ? 18.472 -4.490 -7.993 1.00 93.69 163 ARG A CA 1
ATOM 1301 C C . ARG A 1 163 ? 19.868 -4.350 -8.610 1.00 93.69 163 ARG A C 1
ATOM 1303 O O . ARG A 1 163 ? 20.591 -5.334 -8.712 1.00 93.69 163 ARG A O 1
ATOM 1310 N N . LYS A 1 164 ? 20.282 -3.121 -8.957 1.00 93.06 164 LYS A N 1
ATOM 1311 C CA . LYS A 1 164 ? 21.549 -2.830 -9.649 1.00 93.06 164 LYS A CA 1
ATOM 1312 C C . LYS A 1 164 ? 22.776 -3.002 -8.751 1.00 93.06 164 LYS A C 1
ATOM 1314 O O . LYS A 1 164 ? 23.899 -2.936 -9.239 1.00 93.06 164 LYS A O 1
ATOM 1319 N N . ARG A 1 165 ? 22.589 -3.255 -7.450 1.00 93.44 165 ARG A N 1
ATOM 1320 C CA . ARG A 1 165 ? 23.677 -3.683 -6.556 1.00 93.44 165 ARG A CA 1
ATOM 1321 C C . ARG A 1 165 ? 24.092 -5.133 -6.786 1.00 93.44 165 ARG A C 1
ATOM 1323 O O . ARG A 1 165 ? 25.187 -5.501 -6.371 1.00 93.44 165 ARG A O 1
ATOM 1330 N N . PHE A 1 166 ? 23.247 -5.933 -7.436 1.00 93.75 166 PHE A N 1
ATOM 1331 C CA . PHE A 1 166 ? 23.462 -7.362 -7.606 1.00 93.75 166 PHE A CA 1
ATOM 1332 C C . PHE A 1 166 ? 23.651 -7.709 -9.084 1.00 93.75 166 PHE A C 1
ATOM 1334 O O . PHE A 1 166 ? 22.767 -7.489 -9.909 1.00 93.75 166 PHE A O 1
ATOM 1341 N N . ALA A 1 167 ? 24.807 -8.268 -9.431 1.00 91.88 167 ALA A N 1
ATOM 1342 C CA . ALA A 1 167 ? 25.149 -8.685 -10.791 1.00 91.88 167 ALA A CA 1
ATOM 1343 C C . ALA A 1 167 ? 24.310 -9.882 -11.277 1.00 91.88 167 ALA A C 1
ATOM 1345 O O . ALA A 1 167 ? 24.171 -10.089 -12.477 1.00 91.88 167 ALA A O 1
ATOM 1346 N N . SER A 1 168 ? 23.727 -10.650 -10.351 1.00 90.88 168 SER A N 1
ATOM 1347 C CA . SER A 1 168 ? 22.876 -11.809 -10.651 1.00 90.88 168 SER A CA 1
ATOM 1348 C C . SER A 1 168 ? 21.429 -11.458 -11.015 1.00 90.88 168 SER A C 1
ATOM 1350 O O . SER A 1 168 ? 20.652 -12.354 -11.330 1.00 90.88 168 SER A O 1
ATOM 1352 N N . LEU A 1 169 ? 21.041 -10.185 -10.923 1.00 92.62 169 LEU A N 1
ATOM 1353 C CA . LEU A 1 169 ? 19.723 -9.689 -11.329 1.00 92.62 169 LEU A CA 1
ATOM 1354 C C . LEU A 1 169 ? 19.845 -8.967 -12.670 1.00 92.62 169 LEU A C 1
ATOM 1356 O O . LEU A 1 169 ? 20.939 -8.580 -13.062 1.00 92.62 169 LEU A O 1
ATOM 1360 N N . SER A 1 170 ? 18.741 -8.755 -13.386 1.00 88.69 170 SER A N 1
ATOM 1361 C CA . SER A 1 170 ? 18.792 -7.982 -14.634 1.00 88.69 170 SER A CA 1
ATOM 1362 C C . SER A 1 170 ? 19.092 -6.503 -14.360 1.00 88.69 170 SER A C 1
ATOM 1364 O O . SER A 1 170 ? 18.585 -5.929 -13.394 1.00 88.69 170 SER A O 1
ATOM 1366 N N . HIS A 1 171 ? 19.886 -5.875 -15.237 1.00 86.19 171 HIS A N 1
ATOM 1367 C CA . HIS A 1 171 ? 20.254 -4.445 -15.215 1.00 86.19 171 HIS A CA 1
ATOM 1368 C C . HIS A 1 171 ? 19.576 -3.637 -16.331 1.00 86.19 171 HIS A C 1
ATOM 1370 O O . HIS A 1 171 ? 19.859 -2.450 -16.490 1.00 86.19 171 HIS A O 1
ATOM 1376 N N . GLU A 1 172 ? 18.657 -4.247 -17.087 1.00 84.38 172 GLU A N 1
ATOM 1377 C CA . GLU A 1 172 ? 17.941 -3.580 -18.183 1.00 84.38 172 GLU A CA 1
ATOM 1378 C C . GLU A 1 172 ? 17.215 -2.323 -17.710 1.00 84.38 172 GLU A C 1
ATOM 1380 O O . GLU A 1 172 ? 16.628 -2.308 -16.631 1.00 84.38 172 GLU A O 1
ATOM 1385 N N . ALA A 1 173 ? 17.258 -1.254 -18.503 1.00 77.62 173 ALA A N 1
ATOM 1386 C CA . ALA A 1 173 ? 16.750 0.066 -18.130 1.00 77.62 173 ALA A CA 1
ATOM 1387 C C . ALA A 1 173 ? 15.233 0.225 -18.374 1.00 77.62 173 ALA A C 1
ATOM 1389 O O . ALA A 1 173 ? 14.799 1.238 -18.923 1.00 77.62 173 ALA A O 1
ATOM 1390 N N . ASN A 1 174 ? 14.432 -0.771 -17.988 1.00 77.75 174 ASN A N 1
ATOM 1391 C CA . ASN A 1 174 ? 12.969 -0.713 -18.014 1.00 77.75 174 ASN A CA 1
ATOM 1392 C C . ASN A 1 174 ? 12.399 -0.760 -16.577 1.00 77.75 174 ASN A C 1
ATOM 1394 O O . ASN A 1 174 ? 13.059 -1.207 -15.634 1.00 77.75 174 ASN A O 1
ATOM 1398 N N . LYS A 1 175 ? 11.176 -0.244 -16.405 1.00 73.31 175 LYS A N 1
ATOM 1399 C CA . LYS A 1 175 ? 10.503 -0.135 -15.100 1.00 73.31 175 LYS A CA 1
ATOM 1400 C C . LYS A 1 175 ? 10.075 -1.510 -14.579 1.00 73.31 175 LYS A C 1
ATOM 1402 O O . LYS A 1 175 ? 10.320 -1.819 -13.409 1.00 73.31 175 LYS A O 1
ATOM 1407 N N . ALA A 1 176 ? 9.511 -2.340 -15.458 1.00 84.06 176 ALA A N 1
ATOM 1408 C CA . ALA A 1 176 ? 9.066 -3.697 -15.158 1.00 84.06 176 ALA A CA 1
ATOM 1409 C C . ALA A 1 176 ? 10.161 -4.555 -14.504 1.00 84.06 176 ALA A C 1
ATOM 1411 O O . ALA A 1 176 ? 9.886 -5.314 -13.575 1.00 84.06 176 ALA A O 1
ATOM 1412 N N . MET A 1 177 ? 11.422 -4.396 -14.911 1.00 88.38 177 MET A N 1
ATOM 1413 C CA . MET A 1 177 ? 12.519 -5.230 -14.434 1.00 88.38 177 MET A CA 1
ATOM 1414 C C . MET A 1 177 ? 12.888 -4.969 -12.976 1.00 88.38 177 MET A C 1
ATOM 1416 O O . MET A 1 177 ? 13.351 -5.882 -12.294 1.00 88.38 177 MET A O 1
ATOM 1420 N N . ASN A 1 178 ? 12.648 -3.762 -12.457 1.00 89.88 178 ASN A N 1
ATOM 1421 C CA . ASN A 1 178 ? 12.846 -3.503 -11.031 1.00 89.88 178 ASN A CA 1
ATOM 1422 C C . ASN A 1 178 ? 11.865 -4.312 -10.175 1.00 89.88 178 ASN A C 1
ATOM 1424 O O . ASN A 1 178 ? 12.247 -4.938 -9.184 1.00 89.88 178 ASN A O 1
ATOM 1428 N N . LEU A 1 179 ? 10.613 -4.377 -10.625 1.00 91.19 179 LEU A N 1
ATOM 1429 C CA . LEU A 1 179 ? 9.574 -5.171 -9.989 1.00 91.19 179 LEU A CA 1
ATOM 1430 C C . LEU A 1 179 ? 9.809 -6.677 -10.177 1.00 91.19 179 LEU A C 1
ATOM 1432 O O . LEU A 1 179 ? 9.779 -7.414 -9.195 1.00 91.19 179 LEU A O 1
ATOM 1436 N N . ASN A 1 180 ? 10.124 -7.128 -11.396 1.00 93.81 180 ASN A N 1
ATOM 1437 C CA . ASN A 1 180 ? 10.446 -8.528 -11.691 1.00 93.81 180 ASN A CA 1
ATOM 1438 C C . ASN A 1 180 ? 11.624 -9.037 -10.850 1.00 93.81 180 ASN A C 1
ATOM 1440 O O . ASN A 1 180 ? 11.544 -10.122 -10.274 1.00 93.81 180 ASN A O 1
ATOM 1444 N N . ALA A 1 181 ? 12.687 -8.236 -10.716 1.00 94.81 181 ALA A N 1
ATOM 1445 C CA . ALA A 1 181 ? 13.841 -8.581 -9.896 1.00 94.81 181 ALA A CA 1
ATOM 1446 C C . ALA A 1 181 ? 13.438 -8.814 -8.435 1.00 94.81 181 ALA A C 1
ATOM 1448 O O . ALA A 1 181 ? 13.781 -9.851 -7.874 1.00 94.81 181 ALA A O 1
ATOM 1449 N N . TYR A 1 182 ? 12.663 -7.907 -7.832 1.00 95.50 182 TYR A N 1
ATOM 1450 C CA . TYR A 1 182 ? 12.215 -8.079 -6.449 1.00 95.50 182 TYR A CA 1
ATOM 1451 C C . TYR A 1 182 ? 11.240 -9.260 -6.283 1.00 95.50 182 TYR A C 1
ATOM 1453 O O . TYR A 1 182 ? 11.409 -10.067 -5.368 1.00 95.50 182 TYR A O 1
ATOM 1461 N N . LEU A 1 183 ? 10.275 -9.424 -7.199 1.00 95.69 183 LEU A N 1
ATOM 1462 C CA . LEU A 1 183 ? 9.345 -10.563 -7.219 1.00 95.69 183 LEU A CA 1
ATOM 1463 C C . LEU A 1 183 ? 10.082 -11.905 -7.290 1.00 95.69 183 LEU A C 1
ATOM 1465 O O . LEU A 1 183 ? 9.715 -12.843 -6.586 1.00 95.69 183 LEU A O 1
ATOM 1469 N N . SER A 1 184 ? 11.151 -11.984 -8.088 1.00 95.75 184 SER A N 1
ATOM 1470 C CA . SER A 1 184 ? 11.942 -13.208 -8.262 1.00 95.75 184 SER A CA 1
ATOM 1471 C C . SER A 1 184 ? 12.656 -13.678 -6.989 1.00 95.75 184 SER A C 1
ATOM 1473 O O . SER A 1 184 ? 13.027 -14.851 -6.901 1.00 95.75 184 SER A O 1
ATOM 1475 N N . LEU A 1 185 ? 12.840 -12.772 -6.019 1.00 96.25 185 LEU A N 1
ATOM 1476 C CA . LEU A 1 185 ? 13.488 -13.041 -4.737 1.00 96.25 185 LEU A CA 1
ATOM 1477 C C . LEU A 1 185 ? 12.498 -13.459 -3.641 1.00 96.25 185 LEU A C 1
ATOM 1479 O O . LEU A 1 185 ? 12.940 -14.023 -2.637 1.00 96.25 185 LEU A O 1
ATOM 1483 N N . MET A 1 186 ? 11.197 -13.182 -3.806 1.00 96.44 186 MET A N 1
ATOM 1484 C CA . MET A 1 186 ? 10.168 -13.448 -2.794 1.00 96.44 186 MET A CA 1
ATOM 1485 C C . MET A 1 186 ? 10.082 -14.930 -2.420 1.00 96.44 186 MET A C 1
ATOM 1487 O O . MET A 1 186 ? 10.111 -15.810 -3.278 1.00 96.44 186 MET A O 1
ATOM 1491 N N . GLY A 1 187 ? 9.953 -15.195 -1.120 1.00 94.81 187 GLY A N 1
ATOM 1492 C CA . GLY A 1 187 ? 9.974 -16.540 -0.540 1.00 94.81 187 GLY A CA 1
ATOM 1493 C C . GLY A 1 187 ? 11.379 -17.129 -0.378 1.00 94.81 187 GLY A C 1
ATOM 1494 O O . GLY A 1 187 ? 11.515 -18.243 0.126 1.00 94.81 187 GLY A O 1
ATOM 1495 N N . GLY A 1 188 ? 12.422 -16.398 -0.780 1.00 93.81 188 GLY A N 1
ATOM 1496 C CA . GLY A 1 188 ? 13.813 -16.827 -0.704 1.00 93.81 188 GLY A CA 1
ATOM 1497 C C . GLY A 1 188 ? 14.608 -16.150 0.412 1.00 93.81 188 GLY A C 1
ATOM 1498 O O . GLY A 1 188 ? 14.289 -15.062 0.894 1.00 93.81 188 GLY A O 1
ATOM 1499 N N . THR A 1 189 ? 15.700 -16.806 0.799 1.00 94.75 189 THR A N 1
ATOM 1500 C CA . THR A 1 189 ? 16.778 -16.205 1.592 1.00 94.75 189 THR A CA 1
ATOM 1501 C C . THR A 1 189 ? 18.055 -16.279 0.772 1.00 94.75 189 THR A C 1
ATOM 1503 O O . THR A 1 189 ? 18.379 -17.336 0.227 1.00 94.75 189 THR A O 1
ATOM 1506 N N . TRP A 1 190 ? 18.744 -15.149 0.645 1.00 94.44 190 TRP A N 1
ATOM 1507 C CA . TRP A 1 190 ? 19.809 -14.955 -0.329 1.00 94.44 190 TRP A CA 1
ATOM 1508 C C . TRP A 1 190 ? 21.081 -14.458 0.349 1.00 94.44 190 TRP A C 1
ATOM 1510 O O . TRP A 1 190 ? 21.053 -13.436 1.025 1.00 94.44 190 TRP A O 1
ATOM 1520 N N . HIS A 1 191 ? 22.198 -15.146 0.147 1.00 93.50 191 HIS A N 1
ATOM 1521 C CA . HIS A 1 191 ? 23.510 -14.718 0.614 1.00 93.50 191 HIS A CA 1
ATOM 1522 C C . HIS A 1 191 ? 24.195 -13.853 -0.460 1.00 93.50 191 HIS A C 1
ATOM 1524 O O . HIS A 1 191 ? 24.380 -14.324 -1.593 1.00 93.50 191 HIS A O 1
ATOM 1530 N N . PRO A 1 192 ? 24.570 -12.598 -0.149 1.00 93.56 192 PRO A N 1
ATOM 1531 C CA . PRO A 1 192 ? 25.373 -11.768 -1.037 1.00 93.56 192 PRO A CA 1
ATOM 1532 C C . PRO A 1 192 ? 26.833 -12.250 -1.064 1.00 93.56 192 PRO A C 1
ATOM 1534 O O . PRO A 1 192 ? 27.572 -12.119 -0.093 1.00 93.56 192 PRO A O 1
ATOM 1537 N N . GLU A 1 193 ? 27.286 -12.765 -2.203 1.00 92.25 193 GLU A N 1
ATOM 1538 C CA . GLU A 1 193 ? 28.666 -13.210 -2.420 1.00 92.25 193 GLU A CA 1
ATOM 1539 C C . GLU A 1 193 ? 29.415 -12.215 -3.314 1.00 92.25 193 GLU A C 1
ATOM 1541 O O . GLU A 1 193 ? 28.922 -11.826 -4.373 1.00 92.25 193 GLU A O 1
ATOM 1546 N N . GLN A 1 194 ? 30.622 -11.801 -2.918 1.00 93.00 194 GLN A N 1
ATOM 1547 C CA . GLN A 1 194 ? 31.463 -10.949 -3.764 1.00 93.00 194 GLN A CA 1
ATOM 1548 C C . GLN A 1 194 ? 32.195 -11.773 -4.823 1.00 93.00 194 GLN A C 1
ATOM 1550 O O . GLN A 1 194 ? 32.935 -12.699 -4.495 1.00 93.00 194 GLN A O 1
ATOM 1555 N N . THR A 1 195 ? 32.034 -11.391 -6.088 1.00 90.50 195 THR A N 1
ATOM 1556 C CA . THR A 1 195 ? 32.716 -12.004 -7.236 1.00 90.50 195 THR A CA 1
ATOM 1557 C C . THR A 1 195 ? 33.517 -10.963 -8.020 1.00 90.50 195 THR A C 1
ATOM 1559 O O . THR A 1 195 ? 33.458 -9.769 -7.725 1.00 90.50 195 THR A O 1
ATOM 1562 N N . ALA A 1 196 ? 34.267 -11.404 -9.036 1.00 88.50 196 ALA A N 1
ATOM 1563 C CA . ALA A 1 196 ? 35.002 -10.500 -9.925 1.00 88.50 196 ALA A CA 1
ATOM 1564 C C . ALA A 1 196 ? 34.076 -9.551 -10.714 1.00 88.50 196 ALA A C 1
ATOM 1566 O O . ALA A 1 196 ? 34.472 -8.425 -11.002 1.00 88.50 196 ALA A O 1
ATOM 1567 N N . ASP A 1 197 ? 32.846 -9.989 -11.002 1.00 83.31 197 ASP A N 1
ATOM 1568 C CA . ASP A 1 197 ? 31.852 -9.245 -11.787 1.00 83.31 197 ASP A CA 1
ATOM 1569 C C . ASP A 1 197 ? 30.872 -8.440 -10.905 1.00 83.31 197 ASP A C 1
ATOM 1571 O O . ASP A 1 197 ? 29.943 -7.809 -11.408 1.00 83.31 197 ASP A O 1
ATOM 1575 N N . GLY A 1 198 ? 31.081 -8.440 -9.582 1.00 89.75 198 GLY A N 1
ATOM 1576 C CA . GLY A 1 198 ? 30.259 -7.733 -8.596 1.00 89.75 198 GLY A CA 1
ATOM 1577 C C . GLY A 1 198 ? 29.626 -8.655 -7.553 1.00 89.75 198 GLY A C 1
ATOM 1578 O O . GLY A 1 198 ? 29.935 -9.845 -7.462 1.00 89.75 198 GLY A O 1
ATOM 1579 N N . THR A 1 199 ? 28.736 -8.098 -6.732 1.00 93.31 199 THR A N 1
ATOM 1580 C CA . THR A 1 199 ? 27.994 -8.873 -5.728 1.00 93.31 199 THR A CA 1
ATOM 1581 C C . THR A 1 199 ? 26.919 -9.715 -6.411 1.00 93.31 199 THR A C 1
ATOM 1583 O O . THR A 1 199 ? 26.113 -9.179 -7.164 1.00 93.31 199 THR A O 1
ATOM 1586 N N . VAL A 1 200 ? 26.863 -11.016 -6.144 1.00 93.88 200 VAL A N 1
ATOM 1587 C CA . VAL A 1 200 ? 25.820 -11.924 -6.649 1.00 93.88 200 VAL A CA 1
ATOM 1588 C C . VAL A 1 200 ? 24.970 -12.434 -5.492 1.00 93.88 200 VAL A C 1
ATOM 1590 O O . VAL A 1 200 ? 25.479 -12.653 -4.397 1.00 93.88 200 VAL A O 1
ATOM 1593 N N . LEU A 1 201 ? 23.674 -12.632 -5.723 1.00 93.56 201 LEU A N 1
ATOM 1594 C CA . LEU A 1 201 ? 22.777 -13.269 -4.761 1.00 93.56 201 LEU A CA 1
ATOM 1595 C C . LEU A 1 201 ? 22.735 -14.773 -5.029 1.00 93.56 201 LEU A C 1
ATOM 1597 O O . LEU A 1 201 ? 22.306 -15.203 -6.101 1.00 93.56 201 LEU A O 1
ATOM 1601 N N . ARG A 1 202 ? 23.158 -15.578 -4.051 1.00 91.69 202 ARG A N 1
ATOM 1602 C CA . ARG A 1 202 ? 22.993 -17.039 -4.075 1.00 91.69 202 ARG A CA 1
ATOM 1603 C C . ARG A 1 202 ? 21.951 -17.480 -3.054 1.00 91.69 202 ARG A C 1
ATOM 1605 O O . ARG A 1 202 ? 21.809 -16.804 -2.040 1.00 91.69 202 ARG A O 1
ATOM 1612 N N . PRO A 1 203 ? 21.238 -18.597 -3.271 1.00 91.94 203 PRO A N 1
ATOM 1613 C CA . PRO A 1 203 ? 20.416 -19.189 -2.221 1.00 91.94 203 PRO A CA 1
ATOM 1614 C C . PRO A 1 203 ? 21.257 -19.422 -0.962 1.00 91.94 203 PRO A C 1
ATOM 1616 O O . PRO A 1 203 ? 22.327 -20.024 -1.052 1.00 91.94 203 PRO A O 1
ATOM 1619 N N . ALA A 1 204 ? 20.791 -18.914 0.178 1.00 88.50 204 ALA A N 1
ATOM 1620 C CA . ALA A 1 204 ? 21.526 -19.006 1.432 1.00 88.50 204 ALA A CA 1
ATOM 1621 C C . ALA A 1 204 ? 21.550 -20.448 1.970 1.00 88.50 204 ALA A C 1
ATOM 1623 O O . ALA A 1 204 ? 20.542 -21.161 1.933 1.00 88.50 204 ALA A O 1
ATOM 1624 N N . GLY A 1 205 ? 22.705 -20.865 2.485 1.00 82.50 205 GLY A N 1
ATOM 1625 C CA . GLY A 1 205 ? 22.877 -22.067 3.293 1.00 82.50 205 GLY A CA 1
ATOM 1626 C C . GLY A 1 205 ? 22.475 -21.855 4.758 1.00 82.50 205 GLY A C 1
ATOM 1627 O O . GLY A 1 205 ? 22.064 -20.775 5.168 1.00 82.50 205 GLY A O 1
ATOM 1628 N N . VAL A 1 206 ? 22.604 -22.909 5.571 1.00 67.94 206 VAL A N 1
ATOM 1629 C CA . VAL A 1 206 ? 22.211 -22.896 6.998 1.00 67.94 206 VAL A CA 1
ATOM 1630 C C . VAL A 1 206 ? 23.122 -22.001 7.859 1.00 67.94 206 VAL A C 1
ATOM 1632 O O . VAL A 1 206 ? 22.665 -21.487 8.875 1.00 67.94 206 VAL A O 1
ATOM 1635 N N . ASP A 1 207 ? 24.373 -21.781 7.437 1.00 71.44 207 ASP A N 1
ATOM 1636 C CA . ASP A 1 207 ? 25.419 -21.094 8.216 1.00 71.44 207 ASP A CA 1
ATOM 1637 C C . ASP A 1 207 ? 25.828 -19.721 7.636 1.00 71.44 207 ASP A C 1
ATOM 1639 O O . ASP A 1 207 ? 26.861 -19.162 8.015 1.00 71.44 207 ASP A O 1
ATOM 1643 N N . ASP A 1 208 ? 25.039 -19.164 6.715 1.00 76.12 208 ASP A N 1
ATOM 1644 C CA . ASP A 1 208 ? 25.353 -17.880 6.084 1.00 76.12 208 ASP A CA 1
ATOM 1645 C C . ASP A 1 208 ? 25.037 -16.709 7.032 1.00 76.12 208 ASP A C 1
ATOM 1647 O O . ASP A 1 208 ? 23.930 -16.586 7.557 1.00 76.12 208 ASP A O 1
ATOM 1651 N N . GLY A 1 209 ? 26.032 -15.849 7.279 1.00 73.25 209 GLY A N 1
ATOM 1652 C CA . GLY A 1 209 ? 25.940 -14.776 8.276 1.00 73.25 209 GLY A CA 1
ATOM 1653 C C . GLY A 1 209 ? 25.173 -13.534 7.812 1.00 73.25 209 GLY A C 1
ATOM 1654 O O . GLY A 1 209 ? 24.346 -13.017 8.560 1.00 73.25 209 GLY A O 1
ATOM 1655 N N . ASP A 1 210 ? 25.448 -13.044 6.599 1.00 81.88 210 ASP A N 1
ATOM 1656 C CA . ASP A 1 210 ? 24.741 -11.901 6.007 1.00 81.88 210 ASP A CA 1
ATOM 1657 C C . ASP A 1 210 ? 23.752 -12.411 4.957 1.00 81.88 210 ASP A C 1
ATOM 1659 O O . ASP A 1 210 ? 24.153 -12.968 3.934 1.00 81.88 210 ASP A O 1
ATOM 1663 N N . VAL A 1 211 ? 22.454 -12.278 5.231 1.00 89.94 211 VAL A N 1
ATOM 1664 C CA . VAL A 1 211 ? 21.396 -12.807 4.367 1.00 89.94 211 VAL A CA 1
ATOM 1665 C C . VAL A 1 211 ? 20.321 -11.765 4.091 1.00 89.94 211 VAL A C 1
ATOM 1667 O O . VAL A 1 211 ? 19.772 -11.126 4.988 1.00 89.94 211 VAL A O 1
ATOM 1670 N N . LEU A 1 212 ? 19.958 -11.646 2.819 1.00 91.75 212 LEU A N 1
ATOM 1671 C CA . LEU A 1 212 ? 18.771 -10.950 2.359 1.00 91.75 212 LEU A CA 1
ATOM 1672 C C . LEU A 1 212 ? 17.590 -11.925 2.401 1.00 91.75 212 LEU A C 1
ATOM 1674 O O . LEU A 1 212 ? 17.451 -12.790 1.537 1.00 91.75 212 LEU A O 1
ATOM 1678 N N . SER A 1 213 ? 16.729 -11.784 3.406 1.00 92.69 213 SER A N 1
ATOM 1679 C CA . SER A 1 213 ? 15.472 -12.533 3.490 1.00 92.69 213 SER A CA 1
ATOM 1680 C C . SER A 1 213 ? 14.339 -11.726 2.863 1.00 92.69 213 SER A C 1
ATOM 1682 O O . SER A 1 213 ? 14.067 -10.600 3.286 1.00 92.69 213 SER A O 1
ATOM 1684 N N . VAL A 1 214 ? 13.679 -12.292 1.851 1.00 95.12 214 VAL A N 1
ATOM 1685 C CA . VAL A 1 214 ? 12.517 -11.673 1.205 1.00 95.12 214 VAL A CA 1
ATOM 1686 C C . VAL A 1 214 ? 11.302 -12.562 1.475 1.00 95.12 214 VAL A C 1
ATOM 1688 O O . VAL A 1 214 ? 11.208 -13.645 0.895 1.00 95.12 214 VAL A O 1
ATOM 1691 N N . PRO A 1 215 ? 10.378 -12.156 2.366 1.00 93.00 215 PRO A N 1
ATOM 1692 C CA . PRO A 1 215 ? 9.229 -12.983 2.710 1.00 93.00 215 PRO A CA 1
ATOM 1693 C C . PRO A 1 215 ? 8.321 -13.192 1.498 1.00 93.00 215 PRO A C 1
ATOM 1695 O O . PRO A 1 215 ? 8.255 -12.353 0.597 1.00 93.00 215 PRO A O 1
ATOM 1698 N N . ASP A 1 216 ? 7.615 -14.319 1.490 1.00 95.62 216 ASP A N 1
ATOM 1699 C CA . ASP A 1 216 ? 6.560 -14.551 0.510 1.00 95.62 216 ASP A CA 1
ATOM 1700 C C . ASP A 1 216 ? 5.266 -13.814 0.900 1.00 95.62 216 ASP A C 1
ATOM 1702 O O . ASP A 1 216 ? 5.068 -13.448 2.060 1.00 95.62 216 ASP A O 1
ATOM 1706 N N . THR A 1 217 ? 4.370 -13.604 -0.063 1.00 96.56 217 THR A N 1
ATOM 1707 C CA . THR A 1 217 ? 3.076 -12.943 0.139 1.00 96.56 217 THR A CA 1
ATOM 1708 C C . THR A 1 217 ? 1.994 -13.540 -0.755 1.00 96.56 217 THR A C 1
ATOM 1710 O O . THR A 1 217 ? 2.249 -14.024 -1.852 1.00 96.56 217 THR A O 1
ATOM 1713 N N . THR A 1 218 ? 0.737 -13.461 -0.319 1.00 97.19 218 THR A N 1
ATOM 1714 C CA . THR A 1 218 ? -0.409 -13.840 -1.165 1.00 97.19 218 THR A CA 1
ATOM 1715 C C . THR A 1 218 ? -0.729 -12.768 -2.212 1.00 97.19 218 THR A C 1
ATOM 1717 O O . THR A 1 218 ? -1.167 -13.085 -3.323 1.00 97.19 218 THR A O 1
ATOM 1720 N N . TYR A 1 219 ? -0.496 -11.500 -1.864 1.00 97.56 219 TYR A N 1
ATOM 1721 C CA . TYR A 1 219 ? -0.854 -10.338 -2.671 1.00 97.56 219 TYR A CA 1
ATOM 1722 C C . TYR A 1 219 ? 0.326 -9.399 -2.857 1.00 97.56 219 TYR A C 1
ATOM 1724 O O . TYR A 1 219 ? 1.095 -9.159 -1.926 1.00 97.56 219 TYR A O 1
ATOM 1732 N N . VAL A 1 220 ? 0.414 -8.819 -4.048 1.00 96.38 220 VAL A N 1
ATOM 1733 C CA . VAL A 1 220 ? 1.375 -7.771 -4.384 1.00 96.38 220 VAL A CA 1
ATOM 1734 C C . VAL A 1 220 ? 0.600 -6.524 -4.776 1.00 96.38 220 VAL A C 1
ATOM 1736 O O . VAL A 1 220 ? -0.257 -6.578 -5.653 1.00 96.38 220 VAL A O 1
ATOM 1739 N N . LEU A 1 221 ? 0.909 -5.404 -4.129 1.00 95.56 221 LEU A N 1
ATOM 1740 C CA . LEU A 1 221 ? 0.496 -4.080 -4.572 1.00 95.56 221 LEU A CA 1
ATOM 1741 C C . LEU A 1 221 ? 1.650 -3.458 -5.357 1.00 95.56 221 LEU A C 1
ATOM 1743 O O . LEU A 1 221 ? 2.739 -3.278 -4.814 1.00 95.56 221 LEU A O 1
ATOM 1747 N N . THR A 1 222 ? 1.407 -3.095 -6.609 1.00 92.62 222 THR A N 1
ATOM 1748 C CA . THR A 1 222 ? 2.303 -2.204 -7.358 1.00 92.62 222 THR A CA 1
ATOM 1749 C C . THR A 1 222 ? 1.854 -0.767 -7.119 1.00 92.62 222 THR A C 1
ATOM 1751 O O . THR A 1 222 ? 0.654 -0.518 -7.058 1.00 92.62 222 THR A O 1
ATOM 1754 N N . LEU A 1 223 ? 2.771 0.186 -6.949 1.00 92.31 223 LEU A N 1
ATOM 1755 C CA . LEU A 1 223 ? 2.429 1.589 -6.685 1.00 92.31 223 LEU A CA 1
ATOM 1756 C C . LEU A 1 223 ? 3.471 2.511 -7.311 1.00 92.31 223 LEU A C 1
ATOM 1758 O O . LEU A 1 223 ? 4.668 2.323 -7.090 1.00 92.31 223 LEU A O 1
ATOM 1762 N N . ASP A 1 224 ? 3.013 3.510 -8.059 1.00 89.81 224 ASP A N 1
ATOM 1763 C CA . ASP A 1 224 ? 3.903 4.516 -8.631 1.00 89.81 224 ASP A CA 1
ATOM 1764 C C . ASP A 1 224 ? 4.322 5.566 -7.603 1.00 89.81 224 ASP A C 1
ATOM 1766 O O . ASP A 1 224 ? 3.586 5.904 -6.676 1.00 89.81 224 ASP A O 1
ATOM 1770 N N . ALA A 1 225 ? 5.537 6.095 -7.766 1.00 87.62 225 ALA A N 1
ATOM 1771 C CA . ALA A 1 225 ? 6.123 7.049 -6.825 1.00 87.62 225 ALA A CA 1
ATOM 1772 C C . ALA A 1 225 ? 5.369 8.391 -6.770 1.00 87.62 225 ALA A C 1
ATOM 1774 O O . ALA A 1 225 ? 5.436 9.087 -5.760 1.00 87.62 225 ALA A O 1
ATOM 1775 N N . ASP A 1 226 ? 4.647 8.735 -7.837 1.00 89.06 226 ASP A N 1
ATOM 1776 C CA . ASP A 1 226 ? 3.814 9.935 -7.970 1.00 89.06 226 ASP A CA 1
ATOM 1777 C C . ASP A 1 226 ? 2.336 9.684 -7.620 1.00 89.06 226 ASP A C 1
ATOM 1779 O O . ASP A 1 226 ? 1.468 10.516 -7.902 1.00 89.06 226 ASP A O 1
ATOM 1783 N N . SER A 1 227 ? 2.047 8.519 -7.035 1.00 92.50 227 SER A N 1
ATOM 1784 C CA . SER A 1 227 ? 0.701 8.070 -6.720 1.00 92.50 227 SER A CA 1
ATOM 1785 C C . SER A 1 227 ? 0.474 7.947 -5.214 1.00 92.50 227 SER A C 1
ATOM 1787 O O . SER A 1 227 ? 1.352 7.577 -4.431 1.00 92.50 227 SER A O 1
ATOM 1789 N N . MET A 1 228 ? -0.751 8.249 -4.794 1.00 94.62 228 MET A N 1
ATOM 1790 C CA . MET A 1 228 ? -1.205 8.160 -3.413 1.00 94.62 228 MET A CA 1
ATOM 1791 C C . MET A 1 228 ? -2.469 7.317 -3.314 1.00 94.62 228 MET A C 1
ATOM 1793 O O . MET A 1 228 ? -3.367 7.396 -4.153 1.00 94.62 228 MET A O 1
ATOM 1797 N N . LEU A 1 229 ? -2.532 6.513 -2.256 1.00 95.31 229 LEU A N 1
ATOM 1798 C CA . LEU A 1 229 ? -3.660 5.646 -1.946 1.00 95.31 229 LEU A CA 1
ATOM 1799 C C . LEU A 1 229 ? -4.437 6.195 -0.751 1.00 95.31 229 LEU A C 1
ATOM 1801 O O . LEU A 1 229 ? -3.846 6.714 0.197 1.00 95.31 229 LEU A O 1
ATOM 1805 N N . LEU A 1 230 ? -5.758 6.042 -0.773 1.00 95.50 230 LEU A N 1
ATOM 1806 C CA . LEU A 1 230 ? -6.587 6.236 0.414 1.00 95.50 230 LEU A CA 1
ATOM 1807 C C . LEU A 1 230 ? -6.470 5.013 1.334 1.00 95.50 230 LEU A C 1
ATOM 1809 O O . LEU A 1 230 ? -6.235 3.905 0.861 1.00 95.50 230 LEU A O 1
ATOM 1813 N N . ARG A 1 231 ? -6.601 5.216 2.650 1.00 93.56 231 ARG A N 1
ATOM 1814 C CA . ARG A 1 231 ? -6.250 4.243 3.713 1.00 93.56 231 ARG A CA 1
ATOM 1815 C C . ARG A 1 231 ? -6.864 2.840 3.613 1.00 93.56 231 ARG A C 1
ATOM 1817 O O . ARG A 1 231 ? -6.332 1.897 4.185 1.00 93.56 231 ARG A O 1
ATOM 1824 N N . ASP A 1 232 ? -7.982 2.701 2.914 1.00 93.69 232 ASP A N 1
ATOM 1825 C CA . ASP A 1 232 ? -8.762 1.474 2.773 1.00 93.69 232 ASP A CA 1
ATOM 1826 C C . ASP A 1 232 ? -8.585 0.802 1.398 1.00 93.69 232 ASP A C 1
ATOM 1828 O O . ASP A 1 232 ? -9.296 -0.158 1.088 1.00 93.69 232 ASP A O 1
ATOM 1832 N N . TYR A 1 233 ? -7.614 1.261 0.596 1.00 96.62 233 TYR A N 1
ATOM 1833 C CA . TYR A 1 233 ? -7.288 0.719 -0.725 1.00 96.62 233 TYR A CA 1
ATOM 1834 C C . TYR A 1 233 ? -7.042 -0.788 -0.677 1.00 96.62 233 TYR A C 1
ATOM 1836 O O . TYR A 1 233 ? -7.772 -1.566 -1.295 1.00 96.62 233 TYR A O 1
ATOM 1844 N N . CYS A 1 234 ? -6.034 -1.212 0.090 1.00 96.44 234 CYS A N 1
ATOM 1845 C CA . CYS A 1 234 ? -5.636 -2.617 0.167 1.00 96.44 234 CYS A CA 1
ATOM 1846 C C . CYS A 1 234 ? -6.768 -3.487 0.718 1.00 96.44 234 CYS A C 1
ATOM 1848 O O . CYS A 1 234 ? -7.071 -4.539 0.157 1.00 96.44 234 CYS A O 1
ATOM 1850 N N . LEU A 1 235 ? -7.426 -3.026 1.787 1.00 95.69 235 LEU A N 1
ATOM 1851 C CA . LEU A 1 235 ? -8.491 -3.770 2.452 1.00 95.69 235 LEU A CA 1
ATOM 1852 C C . LEU A 1 235 ? -9.663 -4.047 1.505 1.00 95.69 235 LEU A C 1
ATOM 1854 O O . LEU A 1 235 ? -10.100 -5.191 1.387 1.00 95.69 235 LEU A O 1
ATOM 1858 N N . ARG A 1 236 ? -10.156 -3.022 0.799 1.00 96.75 236 ARG A N 1
ATOM 1859 C CA . ARG A 1 236 ? -11.305 -3.155 -0.108 1.00 96.75 236 ARG A CA 1
ATOM 1860 C C . ARG A 1 236 ? -10.996 -4.018 -1.318 1.00 96.75 236 ARG A C 1
ATOM 1862 O O . ARG A 1 236 ? -11.828 -4.829 -1.718 1.00 96.75 236 ARG A O 1
ATOM 1869 N N . LEU A 1 237 ? -9.809 -3.857 -1.894 1.00 97.31 237 LEU A N 1
ATOM 1870 C CA . LEU A 1 237 ? -9.424 -4.601 -3.087 1.00 97.31 237 LEU A CA 1
ATOM 1871 C C . LEU A 1 237 ? -9.155 -6.070 -2.768 1.00 97.31 237 LEU A C 1
ATOM 1873 O O . LEU A 1 237 ? -9.644 -6.938 -3.484 1.00 97.31 237 LEU A O 1
ATOM 1877 N N . VAL A 1 238 ? -8.466 -6.373 -1.667 1.00 97.50 238 VAL A N 1
ATOM 1878 C CA . VAL A 1 238 ? -8.304 -7.767 -1.231 1.00 97.50 238 VAL A CA 1
ATOM 1879 C C . VAL A 1 238 ? -9.650 -8.375 -0.845 1.00 97.50 238 VAL A C 1
ATOM 1881 O O . VAL A 1 238 ? -9.917 -9.513 -1.217 1.00 97.50 238 VAL A O 1
ATOM 1884 N N . HIS A 1 239 ? -10.537 -7.625 -0.182 1.00 97.19 239 HIS A N 1
ATOM 1885 C CA . HIS A 1 239 ? -11.895 -8.097 0.090 1.00 97.19 239 HIS A CA 1
ATOM 1886 C C . HIS A 1 239 ? -12.660 -8.436 -1.197 1.00 97.19 239 HIS A C 1
ATOM 1888 O O . HIS A 1 239 ? -13.318 -9.475 -1.255 1.00 97.19 239 HIS A O 1
ATOM 1894 N N . LEU A 1 240 ? -12.547 -7.610 -2.245 1.00 97.12 240 LEU A N 1
ATOM 1895 C CA . LEU A 1 240 ? -13.116 -7.928 -3.555 1.00 97.12 240 LEU A CA 1
ATOM 1896 C C . LEU A 1 240 ? -12.518 -9.227 -4.104 1.00 97.12 240 LEU A C 1
ATOM 1898 O O . LEU A 1 240 ? -13.277 -10.100 -4.512 1.00 97.12 240 LEU A O 1
ATOM 1902 N N . LEU A 1 241 ? -11.190 -9.373 -4.103 1.00 97.75 241 LEU A N 1
ATOM 1903 C CA . LEU A 1 241 ? -10.538 -10.584 -4.608 1.00 97.75 241 LEU A CA 1
ATOM 1904 C C . LEU A 1 241 ? -11.014 -11.832 -3.857 1.00 97.75 241 LEU A C 1
ATOM 1906 O O . LEU A 1 241 ? -11.307 -12.839 -4.493 1.00 97.75 241 LEU A O 1
ATOM 1910 N N . GLU A 1 242 ? -11.121 -11.761 -2.532 1.00 97.44 242 GLU A N 1
ATOM 1911 C CA . GLU A 1 242 ? -11.532 -12.873 -1.664 1.00 97.44 242 GLU A CA 1
ATOM 1912 C C . GLU A 1 242 ? -13.045 -13.112 -1.618 1.00 97.44 242 GLU A C 1
ATOM 1914 O O . GLU A 1 242 ? -13.499 -14.088 -1.019 1.00 97.44 242 GLU A O 1
ATOM 1919 N N . SER A 1 243 ? -13.844 -12.247 -2.243 1.00 97.81 243 SER A N 1
ATOM 1920 C CA . SER A 1 243 ? -15.289 -12.443 -2.314 1.00 97.81 243 SER A CA 1
ATOM 1921 C C . SER A 1 243 ? -15.629 -13.683 -3.156 1.00 97.81 243 SER A C 1
ATOM 1923 O O . SER A 1 243 ? -15.026 -13.881 -4.215 1.00 97.81 243 SER A O 1
ATOM 1925 N N . PRO A 1 244 ? -16.610 -14.508 -2.739 1.00 97.75 244 PRO A N 1
ATOM 1926 C CA . PRO A 1 244 ? -17.021 -15.685 -3.501 1.00 97.75 244 PRO A CA 1
ATOM 1927 C C . PRO A 1 244 ? -17.357 -15.349 -4.959 1.00 97.75 244 PRO A C 1
ATOM 1929 O O . PRO A 1 244 ? -18.088 -14.393 -5.223 1.00 97.75 244 PRO A O 1
ATOM 1932 N N . GLY A 1 245 ? -16.843 -16.145 -5.897 1.00 96.56 245 GLY A N 1
ATOM 1933 C CA . GLY A 1 245 ? -16.978 -15.913 -7.340 1.00 96.56 245 GLY A CA 1
ATOM 1934 C C . GLY A 1 245 ? -15.831 -15.113 -7.971 1.00 96.56 245 GLY A C 1
ATOM 1935 O O . GLY A 1 245 ? -15.720 -15.093 -9.197 1.00 96.56 245 GLY A O 1
ATOM 1936 N N . ASN A 1 246 ? -14.952 -14.503 -7.166 1.00 97.50 246 ASN A N 1
ATOM 1937 C CA . ASN A 1 246 ? -13.777 -13.766 -7.643 1.00 97.50 246 ASN A CA 1
ATOM 1938 C C . ASN A 1 246 ? -12.471 -14.572 -7.539 1.00 97.50 246 ASN A C 1
ATOM 1940 O O . ASN A 1 246 ? -11.372 -14.021 -7.642 1.00 97.50 246 ASN A O 1
ATOM 1944 N N . GLU A 1 247 ? -12.549 -15.899 -7.408 1.00 97.50 247 GLU A N 1
ATOM 1945 C CA . GLU A 1 247 ? -11.376 -16.773 -7.286 1.00 97.50 247 GLU A CA 1
ATOM 1946 C C . GLU A 1 247 ? -10.459 -16.687 -8.515 1.00 97.50 247 GLU A C 1
ATOM 1948 O O . GLU A 1 247 ? -9.255 -16.935 -8.403 1.00 97.50 247 GLU A O 1
ATOM 1953 N N . LYS A 1 248 ? -11.038 -16.330 -9.671 1.00 97.00 248 LYS A N 1
ATOM 1954 C CA . LYS A 1 248 ? -10.370 -16.125 -10.964 1.00 97.00 248 LYS A CA 1
ATOM 1955 C C . LYS A 1 248 ? -10.078 -14.662 -11.294 1.00 97.00 248 LYS A C 1
ATOM 1957 O O . LYS A 1 248 ? -9.599 -14.388 -12.392 1.00 97.00 248 LYS A O 1
ATOM 1962 N N . VAL A 1 249 ? -10.309 -13.726 -10.379 1.00 97.81 249 VAL A N 1
ATOM 1963 C CA . VAL A 1 249 ? -9.825 -12.350 -10.541 1.00 97.81 249 VAL A CA 1
ATOM 1964 C C . VAL A 1 249 ? -8.364 -12.312 -10.093 1.00 97.81 249 VAL A C 1
ATOM 1966 O O . VAL A 1 249 ? -8.066 -12.549 -8.922 1.00 97.81 249 VAL A O 1
ATOM 1969 N N . ALA A 1 250 ? -7.444 -12.080 -11.030 1.00 97.06 250 ALA A N 1
ATOM 1970 C CA . ALA A 1 250 ? -6.006 -11.996 -10.766 1.00 97.06 250 ALA A CA 1
ATOM 1971 C C . ALA A 1 250 ? -5.592 -10.613 -10.277 1.00 97.06 250 ALA A C 1
ATOM 1973 O O . ALA A 1 250 ? -4.825 -10.501 -9.323 1.00 97.06 250 ALA A O 1
ATOM 1974 N N . VAL A 1 251 ? -6.097 -9.578 -10.945 1.00 96.12 251 VAL A N 1
ATOM 1975 C CA . VAL A 1 251 ? -5.732 -8.182 -10.713 1.00 96.12 251 VAL A CA 1
ATOM 1976 C C . VAL A 1 251 ? -6.997 -7.398 -10.422 1.00 96.12 251 VAL A C 1
ATOM 1978 O O . VAL A 1 251 ? -7.980 -7.488 -11.162 1.00 96.12 251 VAL A O 1
ATOM 1981 N N . THR A 1 252 ? -6.956 -6.599 -9.364 1.00 95.62 252 THR A N 1
ATOM 1982 C CA . THR A 1 252 ? -7.940 -5.549 -9.133 1.00 95.62 252 THR A CA 1
ATOM 1983 C C . THR A 1 252 ? -7.248 -4.212 -8.941 1.00 95.62 252 THR A C 1
ATOM 1985 O O . THR A 1 252 ? -6.201 -4.112 -8.307 1.00 95.62 252 THR A O 1
ATOM 1988 N N . GLN A 1 253 ? -7.859 -3.165 -9.470 1.00 92.62 253 GLN A N 1
ATOM 1989 C CA . GLN A 1 253 ? -7.372 -1.794 -9.362 1.00 92.62 253 GLN A CA 1
ATOM 1990 C C . GLN A 1 253 ? -8.561 -0.853 -9.187 1.00 92.62 253 GLN A C 1
ATOM 1992 O O . GLN A 1 253 ? -9.693 -1.231 -9.484 1.00 92.62 253 GLN A O 1
ATOM 1997 N N . THR A 1 254 ? -8.323 0.379 -8.762 1.00 90.56 254 THR A N 1
ATOM 1998 C CA . THR A 1 254 ? -9.335 1.443 -8.878 1.00 90.56 254 THR A CA 1
ATOM 1999 C C . THR A 1 254 ? -9.077 2.303 -10.110 1.00 90.56 254 THR A C 1
ATOM 2001 O O . THR A 1 254 ? -7.983 2.236 -10.675 1.00 90.56 254 THR A O 1
ATOM 2004 N N . PRO A 1 255 ? -10.025 3.147 -10.539 1.00 84.31 255 PRO A N 1
ATOM 2005 C CA . PRO A 1 255 ? -9.724 4.212 -11.475 1.00 84.31 255 PRO A CA 1
ATOM 2006 C C . PRO A 1 255 ? -8.616 5.096 -10.914 1.00 84.31 255 PRO A C 1
ATOM 2008 O O . PRO A 1 255 ? -8.815 5.727 -9.870 1.00 84.31 255 PRO A O 1
ATOM 2011 N N . TYR A 1 256 ? -7.475 5.177 -11.599 1.00 77.12 256 TYR A N 1
ATOM 2012 C CA . TYR A 1 256 ? -6.483 6.174 -11.221 1.00 77.12 256 TYR A CA 1
ATOM 2013 C C . TYR A 1 256 ? -7.074 7.556 -11.527 1.00 77.12 256 TYR A C 1
ATOM 2015 O O . TYR A 1 256 ? -7.587 7.810 -12.618 1.00 77.12 256 TYR A O 1
ATOM 2023 N N . SER A 1 257 ? -7.121 8.412 -10.511 1.00 88.94 257 SER A N 1
ATOM 2024 C CA . SER A 1 257 ? -7.779 9.720 -10.567 1.00 88.94 257 SER A CA 1
ATOM 2025 C C . SER A 1 257 ? -6.752 10.840 -10.468 1.00 88.94 257 SER A C 1
ATOM 2027 O O . SER A 1 257 ? -5.680 10.664 -9.895 1.00 88.94 257 SER A O 1
ATOM 2029 N N . SER A 1 258 ? -7.064 12.007 -11.019 1.00 91.81 258 SER A N 1
ATOM 2030 C CA . SER A 1 258 ? -6.188 13.171 -10.865 1.00 91.81 258 SER A CA 1
ATOM 2031 C C . SER A 1 258 ? -6.343 13.825 -9.490 1.00 91.81 258 SER A C 1
ATOM 2033 O O . SER A 1 258 ? -7.432 13.828 -8.904 1.00 91.81 258 SER A O 1
ATOM 2035 N N . PHE A 1 259 ? -5.254 14.394 -8.964 1.00 92.31 259 PHE A N 1
ATOM 2036 C CA . PHE A 1 259 ? -5.327 15.243 -7.776 1.00 92.31 259 PHE A CA 1
ATOM 2037 C C . PHE A 1 259 ? -6.199 16.477 -8.052 1.00 92.31 259 PHE A C 1
ATOM 2039 O O . PHE A 1 259 ? -6.200 17.057 -9.142 1.00 92.31 259 PHE A O 1
ATOM 2046 N N . ARG A 1 260 ? -6.985 16.884 -7.052 1.00 88.88 260 ARG A N 1
ATOM 2047 C CA . ARG A 1 260 ? -7.826 18.086 -7.147 1.00 88.88 260 ARG A CA 1
ATOM 2048 C C . ARG A 1 260 ? -6.971 19.334 -6.946 1.00 88.88 260 ARG A C 1
ATOM 2050 O O . ARG A 1 260 ? -5.932 19.267 -6.317 1.00 88.88 260 ARG A O 1
ATOM 2057 N N . GLY A 1 261 ? -7.436 20.485 -7.430 1.00 89.50 261 GLY A N 1
ATOM 2058 C CA . GLY A 1 261 ? -6.779 21.769 -7.144 1.00 89.50 261 GLY A CA 1
ATOM 2059 C C . GLY A 1 261 ? -5.608 22.130 -8.063 1.00 89.50 261 GLY A C 1
ATOM 2060 O O . GLY A 1 261 ? -5.006 23.181 -7.867 1.00 89.50 261 GLY A O 1
ATOM 2061 N N . ALA A 1 262 ? -5.337 21.334 -9.104 1.00 92.25 262 ALA A N 1
ATOM 2062 C CA . ALA A 1 262 ? -4.274 21.590 -10.077 1.00 92.25 262 ALA A CA 1
ATOM 2063 C C . ALA A 1 262 ? -4.252 23.060 -10.578 1.00 92.25 262 ALA A C 1
ATOM 2065 O O . ALA A 1 262 ? -5.261 23.540 -11.131 1.00 92.25 262 ALA A O 1
ATOM 2066 N N . PRO A 1 263 ? -3.133 23.800 -10.417 1.00 90.50 263 PRO A N 1
ATOM 2067 C CA . PRO A 1 263 ? -3.076 25.243 -10.658 1.00 90.50 263 PRO A CA 1
ATOM 2068 C C . PRO A 1 263 ? -3.097 25.610 -12.144 1.00 90.50 263 PRO A C 1
ATOM 2070 O O . PRO A 1 263 ? -3.680 26.637 -12.527 1.00 90.50 263 PRO A O 1
ATOM 2073 N N . THR A 1 264 ? -2.525 24.779 -13.021 1.00 91.88 264 THR A N 1
ATOM 2074 C CA . THR A 1 264 ? -2.415 25.108 -14.448 1.00 91.88 264 THR A CA 1
ATOM 2075 C C . THR A 1 264 ? -3.606 24.591 -15.255 1.00 91.88 264 THR A C 1
ATOM 2077 O O . THR A 1 264 ? -4.261 23.602 -14.930 1.00 91.88 264 THR A O 1
ATOM 2080 N N . ARG A 1 265 ? -3.916 25.279 -16.362 1.00 93.06 265 ARG A N 1
ATOM 2081 C CA . ARG A 1 265 ? -4.949 24.808 -17.303 1.00 93.06 265 ARG A CA 1
ATOM 2082 C C . ARG A 1 265 ? -4.559 23.490 -17.968 1.00 93.06 265 ARG A C 1
ATOM 2084 O O . ARG A 1 265 ? -5.443 22.687 -18.238 1.00 93.06 265 ARG A O 1
ATOM 2091 N N . ILE A 1 266 ? -3.270 23.301 -18.252 1.00 93.62 266 ILE A N 1
ATOM 2092 C CA . ILE A 1 266 ? -2.766 22.096 -18.918 1.00 93.62 266 ILE A CA 1
ATOM 2093 C C . ILE A 1 266 ? -2.967 20.891 -18.010 1.00 93.62 266 ILE A C 1
ATOM 2095 O O . ILE A 1 266 ? -3.549 19.904 -18.445 1.00 93.62 266 ILE A O 1
ATOM 2099 N N . GLU A 1 267 ? -2.588 21.023 -16.745 1.00 93.94 267 GLU A N 1
ATOM 2100 C CA . GLU A 1 267 ? -2.741 19.977 -15.745 1.00 93.94 267 GLU A CA 1
ATOM 2101 C C . GLU A 1 267 ? -4.207 19.613 -15.523 1.00 93.94 267 GLU A C 1
ATOM 2103 O O . GLU A 1 267 ? -4.567 18.446 -15.602 1.00 93.94 267 GLU A O 1
ATOM 2108 N N . ARG A 1 268 ? -5.100 20.604 -15.384 1.00 93.56 268 ARG A N 1
ATOM 2109 C CA . ARG A 1 268 ? -6.546 20.341 -15.268 1.00 93.56 268 ARG A CA 1
ATOM 2110 C C . ARG A 1 268 ? -7.118 19.597 -16.474 1.00 93.56 268 ARG A C 1
ATOM 2112 O O . ARG A 1 268 ? -7.986 18.746 -16.308 1.00 93.56 268 ARG A O 1
ATOM 2119 N N . ILE A 1 269 ? -6.661 19.912 -17.687 1.00 92.44 269 ILE A N 1
ATOM 2120 C CA . ILE A 1 269 ? -7.088 19.198 -18.899 1.00 92.44 269 ILE A CA 1
ATOM 2121 C C . ILE A 1 269 ? -6.510 17.779 -18.908 1.00 92.44 269 ILE A C 1
ATOM 2123 O O . ILE A 1 269 ? -7.239 16.831 -19.196 1.00 92.44 269 ILE A O 1
ATOM 2127 N N . ALA A 1 270 ? -5.231 17.614 -18.562 1.00 90.88 270 ALA A N 1
ATOM 2128 C CA . ALA A 1 270 ? -4.601 16.304 -18.448 1.00 90.88 270 ALA A CA 1
ATOM 2129 C C . ALA A 1 270 ? -5.332 15.431 -17.413 1.00 90.88 270 ALA A C 1
ATOM 2131 O O . ALA A 1 270 ? -5.711 14.303 -17.734 1.00 90.88 270 ALA A O 1
ATOM 2132 N N . GLY A 1 271 ? -5.638 15.984 -16.239 1.00 91.06 271 GLY A N 1
ATOM 2133 C CA . GLY A 1 271 ? -6.438 15.355 -15.193 1.00 91.06 271 GLY A CA 1
ATOM 2134 C C . GLY A 1 271 ? -7.853 15.006 -15.631 1.00 91.06 271 GLY A C 1
ATOM 2135 O O . GLY A 1 271 ? -8.287 13.880 -15.424 1.00 91.06 271 GLY A O 1
ATOM 2136 N N . ALA A 1 272 ? -8.544 15.884 -16.362 1.00 90.56 272 ALA A N 1
ATOM 2137 C CA . ALA A 1 272 ? -9.863 15.560 -16.906 1.00 90.56 272 ALA A CA 1
ATOM 2138 C C . ALA A 1 272 ? -9.831 14.341 -17.849 1.00 90.56 272 ALA A C 1
ATOM 2140 O O . ALA A 1 272 ? -10.746 13.520 -17.822 1.00 90.56 272 ALA A O 1
ATOM 2141 N N . THR A 1 273 ? -8.778 14.181 -18.664 1.00 87.50 273 THR A N 1
ATOM 2142 C CA . THR A 1 273 ? -8.640 12.981 -19.514 1.00 87.50 273 THR A CA 1
ATOM 2143 C C . THR A 1 273 ? -8.366 11.711 -18.711 1.00 87.50 273 THR A C 1
ATOM 2145 O O . THR A 1 273 ? -8.838 10.647 -19.100 1.00 87.50 273 THR A O 1
ATOM 2148 N N . THR A 1 274 ? -7.642 11.825 -17.596 1.00 86.88 274 THR A N 1
ATOM 2149 C CA . THR A 1 274 ? -7.448 10.740 -16.627 1.00 86.88 274 THR A CA 1
ATOM 2150 C C . THR A 1 274 ? -8.779 10.363 -15.976 1.00 86.88 274 THR A C 1
ATOM 2152 O O . THR A 1 274 ? -9.187 9.210 -16.019 1.00 86.88 274 THR A O 1
ATOM 2155 N N . ASP A 1 275 ? -9.528 11.342 -15.472 1.00 87.94 275 ASP A N 1
ATOM 2156 C CA . ASP A 1 275 ? -10.785 11.116 -14.759 1.00 87.94 275 ASP A CA 1
ATOM 2157 C C . ASP A 1 275 ? -11.873 10.453 -15.627 1.00 87.94 275 ASP A C 1
ATOM 2159 O O . ASP A 1 275 ? -12.739 9.754 -15.092 1.00 87.94 275 ASP A O 1
ATOM 2163 N N . ILE A 1 276 ? -11.834 10.632 -16.957 1.00 87.81 276 ILE A N 1
ATOM 2164 C CA . ILE A 1 276 ? -12.720 9.932 -17.909 1.00 87.81 276 ILE A CA 1
ATOM 2165 C C . ILE A 1 276 ? -12.521 8.413 -17.848 1.00 87.81 276 ILE A C 1
ATOM 2167 O O . ILE A 1 276 ? -13.484 7.661 -18.037 1.00 87.81 276 ILE A O 1
ATOM 2171 N N . GLN A 1 277 ? -11.305 7.949 -17.553 1.00 83.00 277 GLN A N 1
ATOM 2172 C CA . GLN A 1 277 ? -11.013 6.523 -17.480 1.00 83.00 277 GLN A CA 1
ATOM 2173 C C . GLN A 1 277 ? -11.811 5.816 -16.389 1.00 83.00 277 GLN A C 1
ATOM 2175 O O . GLN A 1 277 ? -12.111 4.635 -16.540 1.00 83.00 277 GLN A O 1
ATOM 2180 N N . HIS A 1 278 ? -12.249 6.534 -15.350 1.00 86.31 278 HIS A N 1
ATOM 2181 C CA . HIS A 1 278 ? -13.190 5.993 -14.375 1.00 86.31 278 HIS A CA 1
ATOM 2182 C C . HIS A 1 278 ? -14.397 5.359 -15.069 1.00 86.31 278 HIS A C 1
ATOM 2184 O O . HIS A 1 278 ? -14.651 4.172 -14.886 1.00 86.31 278 HIS A O 1
ATOM 2190 N N . ILE A 1 279 ? -15.090 6.102 -15.931 1.00 87.75 279 ILE A N 1
ATOM 2191 C CA . ILE A 1 279 ? -16.290 5.602 -16.612 1.00 87.75 279 ILE A CA 1
ATOM 2192 C C . ILE A 1 279 ? -15.925 4.481 -17.596 1.00 87.75 279 ILE A C 1
ATOM 2194 O O . ILE A 1 279 ? -16.635 3.478 -17.686 1.00 87.75 279 ILE A O 1
ATOM 2198 N N . GLN A 1 280 ? -14.809 4.627 -18.315 1.00 88.88 280 GLN A N 1
ATOM 2199 C CA . GLN A 1 280 ? -14.373 3.643 -19.308 1.00 88.88 280 GLN A CA 1
ATOM 2200 C C . GLN A 1 280 ? -14.048 2.286 -18.671 1.00 88.88 280 GLN A C 1
ATOM 2202 O O . GLN A 1 280 ? -14.540 1.266 -19.150 1.00 88.88 280 GLN A O 1
ATOM 2207 N N . HIS A 1 281 ? -13.300 2.260 -17.564 1.00 89.94 281 HIS A N 1
ATOM 2208 C CA . HIS A 1 281 ? -12.925 1.013 -16.895 1.00 89.94 281 HIS A CA 1
ATOM 2209 C C . HIS A 1 281 ? -14.095 0.307 -16.215 1.00 89.94 281 HIS A C 1
ATOM 2211 O O . HIS A 1 281 ? -14.101 -0.926 -16.170 1.00 89.94 281 HIS A O 1
ATOM 2217 N N . GLN A 1 282 ? -15.112 1.046 -15.752 1.00 91.25 282 GLN A N 1
ATOM 2218 C CA . GLN A 1 282 ? -16.353 0.419 -15.286 1.00 91.25 282 GLN A CA 1
ATOM 2219 C C . GLN A 1 282 ? -17.062 -0.304 -16.436 1.00 91.25 282 GLN A C 1
ATOM 2221 O O . GLN A 1 282 ? -17.463 -1.459 -16.294 1.00 91.25 282 GLN A O 1
ATOM 2226 N N . GLY A 1 283 ? -17.148 0.340 -17.606 1.00 93.12 283 GLY A N 1
ATOM 2227 C CA . GLY A 1 283 ? -17.679 -0.292 -18.813 1.00 93.12 283 GLY A CA 1
ATOM 2228 C C . GLY A 1 283 ? -16.876 -1.528 -19.220 1.00 93.12 283 GLY A C 1
ATOM 2229 O O . GLY A 1 283 ? -17.451 -2.583 -19.463 1.00 93.12 283 GLY A O 1
ATOM 2230 N N . MET A 1 284 ? -15.546 -1.436 -19.237 1.00 93.00 284 MET A N 1
ATOM 2231 C CA . MET A 1 284 ? -14.674 -2.567 -19.573 1.00 93.00 284 MET A CA 1
ATOM 2232 C C . MET A 1 284 ? -14.841 -3.739 -18.601 1.00 93.00 284 MET A C 1
ATOM 2234 O O . MET A 1 284 ? -14.951 -4.876 -19.055 1.00 93.00 284 MET A O 1
ATOM 2238 N N . THR A 1 285 ? -14.948 -3.471 -17.296 1.00 92.94 285 THR A N 1
ATOM 2239 C CA . THR A 1 285 ? -15.204 -4.507 -16.280 1.00 92.94 285 THR A CA 1
ATOM 2240 C C . THR A 1 285 ? -16.521 -5.222 -16.538 1.00 92.94 285 THR A C 1
ATOM 2242 O O . THR A 1 285 ? -16.556 -6.451 -16.554 1.00 92.94 285 THR A O 1
ATOM 2245 N N . GLN A 1 286 ? -17.583 -4.473 -16.843 1.00 93.00 286 GLN A N 1
ATOM 2246 C CA . GLN A 1 286 ? -18.895 -5.041 -17.155 1.00 93.00 286 GLN A CA 1
ATOM 2247 C C . GLN A 1 286 ? -18.871 -6.004 -18.357 1.00 93.00 286 GLN A C 1
ATOM 2249 O O . GLN A 1 286 ? -19.652 -6.953 -18.394 1.00 93.00 286 GLN A O 1
ATOM 2254 N N . TYR A 1 287 ? -17.989 -5.775 -19.333 1.00 93.69 287 TYR A N 1
ATOM 2255 C CA . TYR A 1 287 ? -17.867 -6.600 -20.541 1.00 93.69 287 TYR A CA 1
ATOM 2256 C C . TYR A 1 287 ? -16.687 -7.584 -20.508 1.00 93.69 287 TYR A C 1
ATOM 2258 O O . TYR A 1 287 ? -16.363 -8.168 -21.539 1.00 93.69 287 TYR A O 1
ATOM 2266 N N . GLY A 1 288 ? -16.038 -7.780 -19.353 1.00 90.69 288 GLY A N 1
ATOM 2267 C CA . GLY A 1 288 ? -14.897 -8.696 -19.227 1.00 90.69 288 GLY A CA 1
ATOM 2268 C C . GLY A 1 288 ? -13.671 -8.275 -20.047 1.00 90.69 288 GLY A C 1
ATOM 2269 O O . GLY A 1 288 ? -12.877 -9.121 -20.442 1.00 90.69 288 GLY A O 1
ATOM 2270 N N . ALA A 1 289 ? -13.532 -6.978 -20.322 1.00 92.31 289 ALA A N 1
ATOM 2271 C CA . ALA A 1 289 ? -12.471 -6.383 -21.135 1.00 92.31 289 ALA A CA 1
ATOM 2272 C C . ALA A 1 289 ? -11.497 -5.527 -20.303 1.00 92.31 289 ALA A C 1
ATOM 2274 O O . ALA A 1 289 ? -10.803 -4.665 -20.842 1.00 92.31 289 ALA A O 1
ATOM 2275 N N . THR A 1 290 ? -11.481 -5.708 -18.980 1.00 92.62 290 THR A N 1
ATOM 2276 C CA . THR A 1 290 ? -10.547 -5.007 -18.094 1.00 92.62 290 THR A CA 1
ATOM 2277 C C . THR A 1 290 ? -9.115 -5.387 -18.431 1.00 92.62 290 THR A C 1
ATOM 2279 O O . THR A 1 290 ? -8.785 -6.565 -18.546 1.00 92.62 290 THR A O 1
ATOM 2282 N N . PHE A 1 291 ? -8.256 -4.381 -18.494 1.00 89.00 291 PHE A N 1
ATOM 2283 C CA . PHE A 1 291 ? -6.813 -4.544 -18.529 1.00 89.00 291 PHE A CA 1
ATOM 2284 C C . PHE A 1 291 ? -6.183 -3.740 -17.392 1.00 89.00 291 PHE A C 1
ATOM 2286 O O . PHE A 1 291 ? -6.774 -2.791 -16.868 1.00 89.00 291 PHE A O 1
ATOM 2293 N N . TRP A 1 292 ? -4.990 -4.160 -17.007 1.00 88.19 292 TRP A N 1
ATOM 2294 C CA . TRP A 1 292 ? -4.152 -3.530 -16.010 1.00 88.19 292 TRP A CA 1
ATOM 2295 C C . TRP A 1 292 ? -3.462 -2.304 -16.622 1.00 88.19 292 TRP A C 1
ATOM 2297 O O . TRP A 1 292 ? -2.853 -2.388 -17.688 1.00 88.19 292 TRP A O 1
ATOM 2307 N N . VAL A 1 293 ? -3.635 -1.143 -15.988 1.00 78.12 293 VAL A N 1
ATOM 2308 C CA . VAL A 1 293 ? -3.344 0.179 -16.592 1.00 78.12 293 VAL A CA 1
ATOM 2309 C C . VAL A 1 293 ? -2.027 0.812 -16.149 1.00 78.12 293 VAL A C 1
ATOM 2311 O O . VAL A 1 293 ? -1.825 2.001 -16.390 1.00 78.12 293 VAL A O 1
ATOM 2314 N N . GLY A 1 294 ? -1.162 0.074 -15.461 1.00 73.44 294 GLY A N 1
ATOM 2315 C CA . GLY A 1 294 ? -0.009 0.666 -14.782 1.00 73.44 294 GLY A CA 1
ATOM 2316 C C . GLY A 1 294 ? 0.084 0.255 -13.333 1.00 73.44 294 GLY A C 1
ATOM 2317 O O . GLY A 1 294 ? -0.606 -0.646 -12.871 1.00 73.44 294 GLY A O 1
ATOM 2318 N N . ALA A 1 295 ? 0.905 0.957 -12.564 1.00 67.19 295 ALA A N 1
ATOM 2319 C CA . ALA A 1 295 ? 0.940 0.722 -11.134 1.00 67.19 295 ALA A CA 1
ATOM 2320 C C . ALA A 1 295 ? -0.391 1.108 -10.467 1.00 67.19 295 ALA A C 1
ATOM 2322 O O . ALA A 1 295 ? -1.267 1.735 -11.063 1.00 67.19 295 ALA A O 1
ATOM 2323 N N . ASN A 1 296 ? -0.514 0.747 -9.194 1.00 86.44 296 ASN A N 1
ATOM 2324 C CA . ASN A 1 296 ? -1.670 0.945 -8.322 1.00 86.44 296 ASN A CA 1
ATOM 2325 C C . ASN A 1 296 ? -2.688 -0.188 -8.460 1.00 86.44 296 ASN A C 1
ATOM 2327 O O . ASN A 1 296 ? -3.887 0.055 -8.454 1.00 86.44 296 ASN A O 1
ATOM 2331 N N . ALA A 1 297 ? -2.245 -1.441 -8.562 1.00 93.31 297 ALA A N 1
ATOM 2332 C CA . ALA A 1 297 ? -3.137 -2.599 -8.561 1.00 93.31 297 ALA A CA 1
ATOM 2333 C C . ALA A 1 297 ? -2.738 -3.614 -7.491 1.00 93.31 297 ALA A C 1
ATOM 2335 O O . ALA A 1 297 ? -1.555 -3.810 -7.221 1.00 93.31 297 ALA A O 1
ATOM 2336 N N . VAL A 1 298 ? -3.739 -4.274 -6.908 1.00 96.88 298 VAL A N 1
ATOM 2337 C CA . VAL A 1 298 ? -3.549 -5.443 -6.049 1.00 96.88 298 VAL A CA 1
ATOM 2338 C C . VAL A 1 298 ? -3.649 -6.690 -6.917 1.00 96.88 298 VAL A C 1
ATOM 2340 O O . VAL A 1 298 ? -4.654 -6.920 -7.593 1.00 96.88 298 VAL A O 1
ATOM 2343 N N . ILE A 1 299 ? -2.598 -7.497 -6.879 1.00 96.81 299 ILE A N 1
ATOM 2344 C CA . ILE A 1 299 ? -2.397 -8.654 -7.740 1.00 96.81 299 ILE A CA 1
ATOM 2345 C C . ILE A 1 299 ? -2.264 -9.901 -6.870 1.00 96.81 299 ILE A C 1
ATOM 2347 O O . ILE A 1 299 ? -1.519 -9.912 -5.889 1.00 96.81 299 ILE A O 1
ATOM 2351 N N . ARG A 1 300 ? -2.956 -10.981 -7.236 1.00 97.94 300 ARG A N 1
ATOM 2352 C CA . ARG A 1 300 ? -2.712 -12.313 -6.670 1.00 97.94 300 ARG A CA 1
ATOM 2353 C C . ARG A 1 300 ? -1.335 -12.795 -7.118 1.00 97.94 300 ARG A C 1
ATOM 2355 O O . ARG A 1 300 ? -1.141 -13.016 -8.312 1.00 97.94 300 ARG A O 1
ATOM 2362 N N . LYS A 1 301 ? -0.407 -13.044 -6.186 1.00 97.06 301 LYS A N 1
ATOM 2363 C CA . LYS A 1 301 ? 0.956 -13.491 -6.535 1.00 97.06 301 LYS A CA 1
ATOM 2364 C C . LYS A 1 301 ? 0.947 -14.765 -7.388 1.00 97.06 301 LYS A C 1
ATOM 2366 O O . LYS A 1 301 ? 1.624 -14.812 -8.406 1.00 97.06 301 LYS A O 1
ATOM 2371 N N . ARG A 1 302 ? 0.076 -15.728 -7.066 1.00 97.31 302 ARG A N 1
ATOM 2372 C CA . ARG A 1 302 ? -0.109 -16.957 -7.864 1.00 97.31 302 ARG A CA 1
ATOM 2373 C C . ARG A 1 302 ? -0.451 -16.710 -9.339 1.00 97.31 302 ARG A C 1
ATOM 2375 O O . ARG A 1 302 ? -0.099 -17.510 -10.189 1.00 97.31 302 ARG A O 1
ATOM 2382 N N . ALA A 1 303 ? -1.142 -15.613 -9.653 1.00 97.31 303 ALA A N 1
ATOM 2383 C CA . ALA A 1 303 ? -1.488 -15.295 -11.034 1.00 97.31 303 ALA A CA 1
ATOM 2384 C C . ALA A 1 303 ? -0.274 -14.766 -11.812 1.00 97.31 303 ALA A C 1
ATOM 2386 O O . ALA A 1 303 ? -0.156 -15.037 -13.000 1.00 97.31 303 ALA A O 1
ATOM 2387 N N . LEU A 1 304 ? 0.645 -14.061 -11.138 1.00 95.62 304 LEU A N 1
ATOM 2388 C CA . LEU A 1 304 ? 1.945 -13.699 -11.712 1.00 95.62 304 LEU A CA 1
ATOM 2389 C C . LEU A 1 304 ? 2.812 -14.946 -11.926 1.00 95.62 304 LEU A C 1
ATOM 2391 O O . LEU A 1 304 ? 3.474 -15.064 -12.949 1.00 95.62 304 LEU A O 1
ATOM 2395 N N . GLU A 1 305 ? 2.791 -15.890 -10.982 1.00 96.69 305 GLU A N 1
ATOM 2396 C CA . GLU A 1 305 ? 3.525 -17.158 -11.096 1.00 96.69 305 GLU A CA 1
ATOM 2397 C C . GLU A 1 305 ? 3.055 -18.007 -12.284 1.00 96.69 305 GLU A C 1
ATOM 2399 O O . GLU A 1 305 ? 3.880 -18.662 -12.914 1.00 96.69 305 GLU A O 1
ATOM 2404 N N . ASP A 1 306 ? 1.768 -17.958 -12.636 1.00 96.94 306 ASP A N 1
ATOM 2405 C CA . ASP A 1 306 ? 1.237 -18.673 -13.802 1.00 96.94 306 ASP A CA 1
ATOM 2406 C C . ASP A 1 306 ? 1.785 -18.146 -15.140 1.00 96.94 306 ASP A C 1
ATOM 2408 O O . ASP A 1 306 ? 1.834 -18.907 -16.105 1.00 96.94 306 ASP A O 1
ATOM 2412 N N . ILE A 1 307 ? 2.186 -16.870 -15.209 1.00 95.06 307 ILE A N 1
ATOM 2413 C CA . ILE A 1 307 ? 2.630 -16.197 -16.446 1.00 95.06 307 ILE A CA 1
ATOM 2414 C C . ILE A 1 307 ? 4.140 -15.922 -16.488 1.00 95.06 307 ILE A C 1
ATOM 2416 O O . ILE A 1 307 ? 4.613 -15.213 -17.375 1.00 95.06 307 ILE A O 1
ATOM 2420 N N . VAL A 1 308 ? 4.902 -16.436 -15.518 1.00 95.69 308 VAL A N 1
ATOM 2421 C CA . VAL A 1 308 ? 6.339 -16.166 -15.426 1.00 95.69 308 VAL A CA 1
ATOM 2422 C C . VAL A 1 308 ? 7.097 -16.786 -16.600 1.00 95.69 308 VAL A C 1
ATOM 2424 O O . VAL A 1 308 ? 6.973 -17.974 -16.896 1.00 95.69 308 VAL A O 1
ATOM 2427 N N . GLU A 1 309 ? 7.957 -15.990 -17.226 1.00 94.38 309 GLU A N 1
ATOM 2428 C CA . GLU A 1 309 ? 8.938 -16.466 -18.195 1.00 94.38 309 GLU A CA 1
ATOM 2429 C C . GLU A 1 309 ? 10.326 -16.496 -17.552 1.00 94.38 309 GLU A C 1
ATOM 2431 O O . GLU A 1 309 ? 10.721 -15.574 -16.836 1.00 94.38 309 GLU A O 1
ATOM 2436 N N . ILE A 1 310 ? 11.075 -17.574 -17.791 1.00 94.75 310 ILE A N 1
ATOM 2437 C CA . ILE A 1 310 ? 12.429 -17.748 -17.261 1.00 94.75 310 ILE A CA 1
ATOM 2438 C C . ILE A 1 310 ? 13.402 -17.753 -18.430 1.00 94.75 310 ILE A C 1
ATOM 2440 O O . ILE A 1 310 ? 13.287 -18.566 -19.347 1.00 94.75 310 ILE A O 1
ATOM 2444 N N . SER A 1 311 ? 14.386 -16.864 -18.371 1.00 93.12 311 SER A N 1
ATOM 2445 C CA . SER A 1 311 ? 15.495 -16.817 -19.319 1.00 93.12 311 SER A CA 1
ATOM 2446 C C . SER A 1 311 ? 16.830 -16.889 -18.583 1.00 93.12 311 SER A C 1
ATOM 2448 O O . SER A 1 311 ? 16.913 -16.624 -17.384 1.00 93.12 311 SER A O 1
ATOM 2450 N N . THR A 1 312 ? 17.892 -17.271 -19.289 1.00 92.62 312 THR A N 1
ATOM 2451 C CA . THR A 1 312 ? 19.250 -17.262 -18.737 1.00 92.62 312 THR A CA 1
ATOM 2452 C C . THR A 1 312 ? 20.041 -16.123 -19.360 1.00 92.62 312 THR A C 1
ATOM 2454 O O . THR A 1 312 ? 20.312 -16.141 -20.560 1.00 92.62 312 THR A O 1
ATOM 2457 N N . VAL A 1 313 ? 20.455 -15.157 -18.541 1.00 87.19 313 VAL A N 1
ATOM 2458 C CA . VAL A 1 313 ? 21.267 -14.006 -18.960 1.00 87.19 313 VAL A CA 1
ATOM 2459 C C . VAL A 1 313 ? 22.538 -13.990 -18.122 1.00 87.19 313 VAL A C 1
ATOM 2461 O O . VAL A 1 313 ? 22.483 -14.010 -16.897 1.00 87.19 313 VAL A O 1
ATOM 2464 N N . GLY A 1 314 ? 23.704 -14.024 -18.772 1.00 82.25 314 GLY A N 1
ATOM 2465 C CA . GLY A 1 314 ? 24.992 -14.016 -18.062 1.00 82.25 314 GLY A CA 1
ATOM 2466 C C . GLY A 1 314 ? 25.205 -15.204 -17.111 1.00 82.25 314 GLY A C 1
ATOM 2467 O O . GLY A 1 314 ? 25.962 -15.085 -16.157 1.00 82.25 314 GLY A O 1
ATOM 2468 N N . GLY A 1 315 ? 24.530 -16.337 -17.343 1.00 85.81 315 GLY A N 1
ATOM 2469 C CA . GLY A 1 315 ? 24.592 -17.516 -16.468 1.00 85.81 315 GLY A CA 1
ATOM 2470 C C . GLY A 1 315 ? 23.651 -17.475 -15.257 1.00 85.81 315 GLY A C 1
ATOM 2471 O O . GLY A 1 315 ? 23.650 -18.423 -14.476 1.00 85.81 315 GLY A O 1
ATOM 2472 N N . PHE A 1 316 ? 22.830 -16.430 -15.121 1.00 88.50 316 PHE A N 1
ATOM 2473 C CA . PHE A 1 316 ? 21.821 -16.302 -14.070 1.00 88.50 316 PHE A CA 1
ATOM 2474 C C . PHE A 1 316 ? 20.411 -16.480 -14.635 1.00 88.50 316 PHE A C 1
ATOM 2476 O O . PHE A 1 316 ? 20.125 -16.060 -15.758 1.00 88.50 316 PHE A O 1
ATOM 2483 N N . GLU A 1 317 ? 19.528 -17.104 -13.855 1.00 91.31 317 GLU A N 1
ATOM 2484 C CA . GLU A 1 317 ? 18.101 -17.162 -14.174 1.00 91.31 317 GLU A CA 1
ATOM 2485 C C . GLU A 1 317 ? 17.455 -15.799 -13.909 1.00 91.31 317 GLU A C 1
ATOM 2487 O O . GLU A 1 317 ? 17.429 -15.323 -12.775 1.00 91.31 317 GLU A O 1
ATOM 2492 N N . VAL A 1 318 ? 16.898 -15.192 -14.952 1.00 91.94 318 VAL A N 1
ATOM 2493 C CA . VAL A 1 318 ? 16.083 -13.981 -14.866 1.00 91.94 318 VAL A CA 1
ATOM 2494 C C . VAL A 1 318 ? 14.625 -14.389 -15.035 1.00 91.94 318 VAL A C 1
ATOM 2496 O O . VAL A 1 318 ? 14.256 -14.983 -16.051 1.00 91.94 318 VAL A O 1
ATOM 2499 N N . ARG A 1 319 ? 13.808 -14.086 -14.021 1.00 93.62 319 ARG A N 1
ATOM 2500 C CA . ARG A 1 319 ? 12.359 -14.322 -14.031 1.00 93.62 319 ARG A CA 1
ATOM 2501 C C . ARG A 1 319 ? 11.633 -13.037 -14.402 1.00 93.62 319 ARG A C 1
ATOM 2503 O O . ARG A 1 319 ? 11.775 -12.036 -13.703 1.00 93.62 319 ARG A O 1
ATOM 2510 N N . THR A 1 320 ? 10.835 -13.094 -15.456 1.00 92.75 320 THR A N 1
ATOM 2511 C CA . THR A 1 320 ? 10.037 -11.979 -15.966 1.00 92.75 320 THR A CA 1
ATOM 2512 C C . THR A 1 320 ? 8.566 -12.319 -15.770 1.00 92.75 320 THR A C 1
ATOM 2514 O O . THR A 1 320 ? 8.041 -13.216 -16.422 1.00 92.75 320 THR A O 1
ATOM 2517 N N . TYR A 1 321 ? 7.911 -11.635 -14.833 1.00 91.50 321 TYR A N 1
ATOM 2518 C CA . TYR A 1 321 ? 6.481 -11.787 -14.545 1.00 91.50 321 TYR A CA 1
ATOM 2519 C C . TYR A 1 321 ? 5.657 -10.780 -15.346 1.00 91.50 321 TYR A C 1
ATOM 2521 O O . TYR A 1 321 ? 4.588 -11.095 -15.853 1.00 91.50 321 TYR A O 1
ATOM 2529 N N . ILE A 1 322 ? 6.178 -9.558 -15.444 1.00 88.69 322 ILE A N 1
ATOM 2530 C CA . ILE A 1 322 ? 5.586 -8.443 -16.173 1.00 88.69 322 ILE A CA 1
ATOM 2531 C C . ILE A 1 322 ? 6.418 -8.257 -17.431 1.00 88.69 322 ILE A C 1
ATOM 2533 O O . ILE A 1 322 ? 7.601 -7.915 -17.343 1.00 88.69 322 ILE A O 1
ATOM 2537 N N . GLN A 1 323 ? 5.810 -8.562 -18.573 1.00 82.62 323 GLN A N 1
ATOM 2538 C CA . GLN A 1 323 ? 6.478 -8.601 -19.870 1.00 82.62 323 GLN A CA 1
ATOM 2539 C C . GLN A 1 323 ? 6.692 -7.184 -20.402 1.00 82.62 323 GLN A C 1
ATOM 2541 O O . GLN A 1 323 ? 5.775 -6.377 -20.356 1.00 82.62 323 GLN A O 1
ATOM 2546 N N . ASP A 1 324 ? 7.871 -6.887 -20.941 1.00 76.06 324 ASP A N 1
ATOM 2547 C CA . ASP A 1 324 ? 8.243 -5.569 -21.473 1.00 76.06 324 ASP A CA 1
ATOM 2548 C C . ASP A 1 324 ? 8.440 -5.584 -23.001 1.00 76.06 324 ASP A C 1
ATOM 2550 O O . ASP A 1 324 ? 9.159 -4.755 -23.565 1.00 76.06 324 ASP A O 1
ATOM 2554 N N . ARG A 1 325 ? 7.785 -6.526 -23.700 1.00 72.38 325 ARG A N 1
ATOM 2555 C CA . ARG A 1 325 ? 7.880 -6.655 -25.167 1.00 72.38 325 ARG A CA 1
ATOM 2556 C C . ARG A 1 325 ? 7.357 -5.396 -25.868 1.00 72.38 325 ARG A C 1
ATOM 2558 O O . ARG A 1 325 ? 7.779 -5.083 -26.983 1.00 72.38 325 ARG A O 1
ATOM 2565 N N . THR A 1 326 ? 6.461 -4.666 -25.207 1.00 66.38 326 THR A N 1
ATOM 2566 C CA . THR A 1 326 ? 5.961 -3.349 -25.609 1.00 66.38 326 THR A CA 1
ATOM 2567 C C . THR A 1 326 ? 6.201 -2.303 -24.515 1.00 66.38 326 THR A C 1
ATOM 2569 O O . THR A 1 326 ? 6.501 -2.624 -23.372 1.00 66.38 326 THR A O 1
ATOM 2572 N N . VAL A 1 327 ? 6.013 -1.020 -24.844 1.00 64.38 327 VAL A N 1
ATOM 2573 C CA . VAL A 1 327 ? 6.135 0.098 -23.880 1.00 64.38 327 VAL A CA 1
ATOM 2574 C C . VAL A 1 327 ? 4.956 0.142 -22.875 1.00 64.38 327 VAL A C 1
ATOM 2576 O O . VAL A 1 327 ? 4.922 1.017 -22.015 1.00 64.38 327 VAL A O 1
ATOM 2579 N N . ILE A 1 328 ? 3.970 -0.762 -22.993 1.00 69.69 328 ILE A N 1
ATOM 2580 C CA . ILE A 1 328 ? 2.790 -0.887 -22.110 1.00 69.69 328 ILE A CA 1
ATOM 2581 C C . ILE A 1 328 ? 2.750 -2.265 -21.436 1.00 69.69 328 ILE A C 1
ATOM 2583 O O . ILE A 1 328 ? 1.797 -3.035 -21.579 1.00 69.69 328 ILE A O 1
ATOM 2587 N N . GLU A 1 329 ? 3.806 -2.553 -20.682 1.00 77.12 329 GLU A N 1
ATOM 2588 C CA . GLU A 1 329 ? 4.063 -3.825 -19.996 1.00 77.12 329 GLU A CA 1
ATOM 2589 C C . GLU A 1 329 ? 2.860 -4.401 -19.210 1.00 77.12 329 GLU A C 1
ATOM 2591 O O . GLU A 1 329 ? 2.578 -5.605 -19.228 1.00 77.12 329 GLU A O 1
ATOM 2596 N N . ASP A 1 330 ? 2.075 -3.531 -18.575 1.00 79.38 330 ASP A N 1
ATOM 2597 C CA . ASP A 1 330 ? 0.943 -3.901 -17.719 1.00 79.38 330 ASP A CA 1
ATOM 2598 C C . ASP A 1 330 ? -0.249 -4.423 -18.544 1.00 79.38 330 ASP A C 1
ATOM 2600 O O . ASP A 1 330 ? -0.909 -5.417 -18.208 1.00 79.38 330 ASP A O 1
ATOM 2604 N N . THR A 1 331 ? -0.504 -3.773 -19.683 1.00 81.44 331 THR A N 1
ATOM 2605 C CA . THR A 1 331 ? -1.586 -4.152 -20.601 1.00 81.44 331 THR A CA 1
ATOM 2606 C C . THR A 1 331 ? -1.269 -5.479 -21.280 1.00 81.44 331 THR A C 1
ATOM 2608 O O . THR A 1 331 ? -2.150 -6.325 -21.424 1.00 81.44 331 THR A O 1
ATOM 2611 N N . GLU A 1 332 ? -0.008 -5.706 -21.639 1.00 83.38 332 GLU A N 1
ATOM 2612 C CA . GLU A 1 332 ? 0.437 -6.980 -22.201 1.00 83.38 332 GLU A CA 1
ATOM 2613 C C . GLU A 1 332 ? 0.321 -8.123 -21.188 1.00 83.38 332 GLU A C 1
ATOM 2615 O O . GLU A 1 332 ? -0.260 -9.167 -21.495 1.00 83.38 332 GLU A O 1
ATOM 2620 N N . SER A 1 333 ? 0.747 -7.886 -19.946 1.00 87.06 333 SER A N 1
ATOM 2621 C CA . SER A 1 333 ? 0.604 -8.858 -18.857 1.00 87.06 333 SER A CA 1
ATOM 2622 C C . SER A 1 333 ? -0.865 -9.242 -18.618 1.00 87.06 333 SER A C 1
ATOM 2624 O O . SER A 1 333 ? -1.168 -10.379 -18.261 1.00 87.06 333 SER A O 1
ATOM 2626 N N . SER A 1 334 ? -1.813 -8.340 -18.899 1.00 90.25 334 SER A N 1
ATOM 2627 C CA . SER A 1 334 ? -3.254 -8.642 -18.841 1.00 90.25 334 SER A CA 1
ATOM 2628 C C . SER A 1 334 ? -3.691 -9.679 -19.880 1.00 90.25 334 SER A C 1
ATOM 2630 O O . SER A 1 334 ? -4.564 -10.503 -19.604 1.00 90.25 334 SER A O 1
ATOM 2632 N N . VAL A 1 335 ? -3.084 -9.660 -21.070 1.00 90.19 335 VAL A N 1
ATOM 2633 C CA . VAL A 1 335 ? -3.356 -10.641 -22.129 1.00 90.19 335 VAL A CA 1
ATOM 2634 C C . VAL A 1 335 ? -2.828 -12.013 -21.725 1.00 90.19 335 VAL A C 1
ATOM 2636 O O . VAL A 1 335 ? -3.526 -13.011 -21.908 1.00 90.19 335 VAL A O 1
ATOM 2639 N N . ASP A 1 336 ? -1.627 -12.073 -21.152 1.00 92.06 336 ASP A N 1
ATOM 2640 C CA . ASP A 1 336 ? -1.042 -13.334 -20.694 1.00 92.06 336 ASP A CA 1
ATOM 2641 C C . ASP A 1 336 ? -1.845 -13.929 -19.531 1.00 92.06 336 ASP A C 1
ATOM 2643 O O . ASP A 1 336 ? -2.200 -15.107 -19.573 1.00 92.06 336 ASP A O 1
ATOM 2647 N N . LEU A 1 337 ? -2.282 -13.102 -18.577 1.00 94.94 337 LEU A N 1
ATOM 2648 C CA . LEU A 1 337 ? -3.238 -13.509 -17.541 1.00 94.94 337 LEU A CA 1
ATOM 2649 C C . LEU A 1 337 ? -4.519 -14.099 -18.155 1.00 94.94 337 LEU A C 1
ATOM 2651 O O . LEU A 1 337 ? -4.960 -15.184 -17.762 1.00 94.94 337 LEU A O 1
ATOM 2655 N N . GLY A 1 338 ? -5.085 -13.430 -19.163 1.00 94.50 338 GLY A N 1
ATOM 2656 C CA . GLY A 1 338 ? -6.268 -13.902 -19.883 1.00 94.50 338 GLY A CA 1
ATOM 2657 C C . GLY A 1 338 ? -6.074 -15.270 -20.549 1.00 94.50 338 GLY A C 1
ATOM 2658 O O . GLY A 1 338 ? -6.961 -16.123 -20.465 1.00 94.50 338 GLY A O 1
ATOM 2659 N N . LYS A 1 339 ? -4.902 -15.536 -21.146 1.00 94.06 339 LYS A N 1
ATOM 2660 C CA . LYS A 1 339 ? -4.564 -16.856 -21.724 1.00 94.06 339 LYS A CA 1
ATOM 2661 C C . LYS A 1 339 ? -4.561 -17.972 -20.673 1.00 94.06 339 LYS A C 1
ATOM 2663 O O . LYS A 1 339 ? -4.892 -19.109 -21.002 1.00 94.06 339 LYS A O 1
ATOM 2668 N N . HIS A 1 340 ? -4.242 -17.644 -19.422 1.00 95.50 340 HIS A N 1
ATOM 2669 C CA . HIS A 1 340 ? -4.264 -18.563 -18.279 1.00 95.50 340 HIS A CA 1
ATOM 2670 C C . HIS A 1 340 ? -5.633 -18.619 -17.568 1.00 95.50 340 HIS A C 1
ATOM 2672 O O . HIS A 1 340 ? -5.784 -19.250 -16.519 1.00 95.50 340 HIS A O 1
ATOM 2678 N N . GLY A 1 341 ? -6.669 -18.002 -18.149 1.00 95.94 341 GLY A N 1
ATOM 2679 C CA . GLY A 1 341 ? -8.034 -18.023 -17.620 1.00 95.94 341 GLY A CA 1
ATOM 2680 C C . GLY A 1 341 ? -8.240 -17.125 -16.401 1.00 95.94 341 GLY A C 1
ATOM 2681 O O . GLY A 1 341 ? -9.220 -17.301 -15.670 1.00 95.94 341 GLY A O 1
ATOM 2682 N N . TRP A 1 342 ? -7.325 -16.186 -16.162 1.00 97.56 342 TRP A N 1
ATOM 2683 C CA . TRP A 1 342 ? -7.514 -15.121 -15.190 1.00 97.56 342 TRP A CA 1
ATOM 2684 C C . TRP A 1 342 ? -8.353 -13.987 -15.777 1.00 97.56 342 TRP A C 1
ATOM 2686 O O . TRP A 1 342 ? -8.353 -13.723 -16.977 1.00 97.56 342 TRP A O 1
ATOM 2696 N N . THR A 1 343 ? -9.062 -13.293 -14.898 1.00 96.88 343 THR A N 1
ATOM 2697 C CA . THR A 1 343 ? -9.837 -12.088 -15.202 1.00 96.88 343 THR A CA 1
ATOM 2698 C C . THR A 1 343 ? -9.308 -10.914 -14.390 1.00 96.88 343 THR A C 1
ATOM 2700 O O . THR A 1 343 ? -8.575 -11.093 -13.413 1.00 96.88 343 THR A O 1
ATOM 2703 N N . LEU A 1 344 ? -9.653 -9.700 -14.806 1.00 96.19 344 LEU A N 1
ATOM 2704 C CA . LEU A 1 344 ? -9.261 -8.468 -14.136 1.00 96.19 344 LEU A CA 1
ATOM 2705 C C . LEU A 1 344 ? -10.513 -7.652 -13.800 1.00 96.19 344 LEU A C 1
ATOM 2707 O O . LEU A 1 344 ? -11.492 -7.664 -14.551 1.00 96.19 344 LEU A O 1
ATOM 2711 N N . ALA A 1 345 ? -10.477 -6.920 -12.690 1.00 95.31 345 ALA A N 1
ATOM 2712 C CA . ALA A 1 345 ? -11.600 -6.107 -12.228 1.00 95.31 345 ALA A CA 1
ATOM 2713 C C . ALA A 1 345 ? -11.171 -4.673 -11.901 1.00 95.31 345 ALA A C 1
ATOM 2715 O O . ALA A 1 345 ? -10.077 -4.431 -11.390 1.00 95.31 345 ALA A O 1
ATOM 2716 N N . ASN A 1 346 ? -12.050 -3.711 -12.175 1.00 94.00 346 ASN A N 1
ATOM 2717 C CA . ASN A 1 346 ? -11.884 -2.338 -11.722 1.00 94.00 346 ASN A CA 1
ATOM 2718 C C . ASN A 1 346 ? -12.889 -2.040 -10.600 1.00 94.00 346 ASN A C 1
ATOM 2720 O O . ASN A 1 346 ? -14.096 -2.038 -10.828 1.00 94.00 346 ASN A O 1
ATOM 2724 N N . TYR A 1 347 ? -12.395 -1.808 -9.386 1.00 94.12 347 TYR A N 1
ATOM 2725 C CA . TYR A 1 347 ? -13.215 -1.455 -8.233 1.00 94.12 347 TYR A CA 1
ATOM 2726 C C . TYR A 1 347 ? -13.731 -0.014 -8.382 1.00 94.12 347 TYR A C 1
ATOM 2728 O O . TYR A 1 347 ? -12.922 0.884 -8.599 1.00 94.12 347 TYR A O 1
ATOM 2736 N N . PRO A 1 348 ? -15.044 0.243 -8.257 1.00 92.00 348 PRO A N 1
ATOM 2737 C CA . PRO A 1 348 ? -15.667 1.485 -8.728 1.00 92.00 348 PRO A CA 1
ATOM 2738 C C . PRO A 1 348 ? -15.292 2.752 -7.951 1.00 92.00 348 PRO A C 1
ATOM 2740 O O . PRO A 1 348 ? -15.466 3.855 -8.462 1.00 92.00 348 PRO A O 1
ATOM 2743 N N . GLU A 1 349 ? -14.817 2.648 -6.711 1.00 92.44 349 GLU A N 1
ATOM 2744 C CA . GLU A 1 349 ? -14.481 3.844 -5.935 1.00 92.44 349 GLU A CA 1
ATOM 2745 C C . GLU A 1 349 ? -13.096 4.395 -6.274 1.00 92.44 349 GLU A C 1
ATOM 2747 O O . GLU A 1 349 ? -12.163 3.658 -6.577 1.00 92.44 349 GLU A O 1
ATOM 2752 N N . ARG A 1 350 ? -12.940 5.717 -6.159 1.00 91.69 350 ARG A N 1
ATOM 2753 C CA . ARG A 1 350 ? -11.670 6.414 -6.388 1.00 91.69 350 ARG A CA 1
ATOM 2754 C C . ARG A 1 350 ? -10.809 6.381 -5.133 1.00 91.69 350 ARG A C 1
ATOM 2756 O O . ARG A 1 350 ? -10.938 7.254 -4.271 1.00 91.69 350 ARG A O 1
ATOM 2763 N N . LEU A 1 351 ? -9.935 5.385 -5.053 1.00 93.88 351 LEU A N 1
ATOM 2764 C CA . LEU A 1 351 ? -9.048 5.183 -3.905 1.00 93.88 351 LEU A CA 1
ATOM 2765 C C . LEU A 1 351 ? -7.563 5.367 -4.257 1.00 93.88 351 LEU A C 1
ATOM 2767 O O . LEU A 1 351 ? -6.726 5.322 -3.361 1.00 93.88 351 LEU A O 1
ATOM 2771 N N . SER A 1 352 ? -7.233 5.592 -5.532 1.00 93.19 352 SER A N 1
ATOM 2772 C CA . SER A 1 352 ? -5.879 5.873 -6.013 1.00 93.19 352 SER A CA 1
ATOM 2773 C C . SER A 1 352 ? -5.853 7.157 -6.840 1.00 93.19 352 SER A C 1
ATOM 2775 O O . SER A 1 352 ? -6.704 7.372 -7.709 1.00 93.19 352 SER A O 1
ATOM 2777 N N . TYR A 1 353 ? -4.873 8.009 -6.549 1.00 93.44 353 TYR A N 1
ATOM 2778 C CA . TYR A 1 353 ? -4.690 9.309 -7.180 1.00 93.44 353 TYR A CA 1
ATOM 2779 C C . TYR A 1 353 ? -3.249 9.464 -7.645 1.00 93.44 353 TYR A C 1
ATOM 2781 O O . TYR A 1 353 ? -2.340 9.042 -6.935 1.00 93.44 353 TYR A O 1
ATOM 2789 N N . SER A 1 354 ? -3.046 10.066 -8.812 1.00 91.06 354 SER A N 1
ATOM 2790 C CA . SER A 1 354 ? -1.731 10.184 -9.444 1.00 91.06 354 SER A CA 1
ATOM 2791 C C . SER A 1 354 ? -1.506 11.583 -9.995 1.00 91.06 354 SER A C 1
ATOM 2793 O O . SER A 1 354 ? -2.447 12.263 -10.426 1.00 91.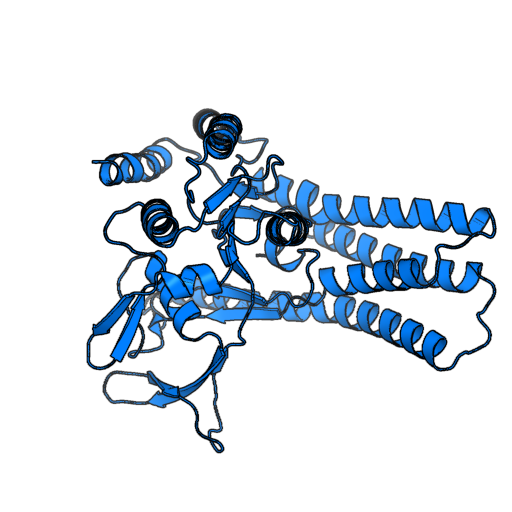06 354 SER A O 1
ATOM 2795 N N . ALA A 1 355 ? -0.239 11.993 -10.016 1.00 89.69 355 ALA A N 1
ATOM 2796 C CA . ALA A 1 355 ? 0.156 13.269 -10.582 1.00 89.69 355 ALA A CA 1
ATOM 2797 C C . ALA A 1 355 ? -0.170 13.327 -12.078 1.00 89.69 355 ALA A C 1
ATOM 2799 O O . ALA A 1 355 ? -0.139 12.329 -12.804 1.00 89.69 355 ALA A O 1
ATOM 2800 N N . THR A 1 356 ? -0.475 14.530 -12.558 1.00 89.94 356 THR A N 1
ATOM 2801 C CA . THR A 1 356 ? -0.691 14.764 -13.986 1.00 89.94 356 THR A CA 1
ATOM 2802 C C . THR A 1 356 ? 0.267 15.826 -14.503 1.00 89.94 356 THR A C 1
ATOM 2804 O O . THR A 1 356 ? 0.709 16.665 -13.726 1.00 89.94 356 THR A O 1
ATOM 2807 N N . PRO A 1 357 ? 0.640 15.795 -15.795 1.00 89.06 357 PRO A N 1
ATOM 2808 C CA . PRO A 1 357 ? 1.640 16.716 -16.321 1.00 89.06 357 PRO A CA 1
ATOM 2809 C C . PRO A 1 357 ? 1.266 18.194 -16.102 1.00 89.06 357 PRO A C 1
ATOM 2811 O O . PRO A 1 357 ? 0.224 18.628 -16.610 1.00 89.06 357 PRO A O 1
ATOM 2814 N N . PRO A 1 358 ? 2.105 18.988 -15.404 1.00 89.00 358 PRO A N 1
ATOM 2815 C CA . PRO A 1 358 ? 1.782 20.376 -15.080 1.00 89.00 358 PRO A CA 1
ATOM 2816 C C . PRO A 1 358 ? 1.936 21.329 -16.276 1.00 89.00 358 PRO A C 1
ATOM 2818 O O . PRO A 1 358 ? 1.375 22.430 -16.281 1.00 89.00 358 PRO A O 1
ATOM 2821 N N . ASP A 1 359 ? 2.681 20.917 -17.306 1.00 90.12 359 ASP A N 1
ATOM 2822 C CA . ASP A 1 359 ? 3.067 21.733 -18.453 1.00 90.12 359 ASP A CA 1
ATOM 2823 C C . ASP A 1 359 ? 3.016 20.954 -19.782 1.00 90.12 359 ASP A C 1
ATOM 2825 O O . ASP A 1 359 ? 2.824 19.740 -19.837 1.00 90.12 359 ASP A O 1
ATOM 2829 N N . PHE A 1 360 ? 3.158 21.672 -20.899 1.00 89.12 360 PHE A N 1
ATOM 2830 C CA . PHE A 1 360 ? 3.039 21.070 -22.229 1.00 89.12 360 PHE A CA 1
ATOM 2831 C C . PHE A 1 360 ? 4.182 20.098 -22.555 1.00 89.12 360 PHE A C 1
ATOM 2833 O O . PHE A 1 360 ? 3.960 19.100 -23.238 1.00 89.12 360 PHE A O 1
ATOM 2840 N N . GLY A 1 361 ? 5.401 20.376 -22.089 1.00 88.50 361 GLY A N 1
ATOM 2841 C CA . GLY A 1 361 ? 6.566 19.534 -22.337 1.00 88.50 361 GLY A CA 1
ATOM 2842 C C . GLY A 1 361 ? 6.420 18.174 -21.664 1.00 88.50 361 GLY A C 1
ATOM 2843 O O . GLY A 1 361 ? 6.526 17.144 -22.336 1.00 88.50 361 GLY A O 1
ATOM 2844 N N . SER A 1 362 ? 6.092 18.167 -20.369 1.00 86.94 362 SER A N 1
ATOM 2845 C CA . SER A 1 362 ? 5.813 16.934 -19.621 1.00 86.94 362 SER A CA 1
ATOM 2846 C C . SER A 1 362 ? 4.612 16.171 -20.198 1.00 86.94 362 SER A C 1
ATOM 2848 O O . SER A 1 362 ? 4.679 14.947 -20.341 1.00 86.94 362 SER A O 1
ATOM 2850 N N . LEU A 1 363 ? 3.561 16.874 -20.645 1.00 86.88 363 LEU A N 1
ATOM 2851 C CA . LEU A 1 363 ? 2.402 16.250 -21.291 1.00 86.88 363 LEU A CA 1
ATOM 2852 C C . LEU A 1 363 ? 2.783 15.528 -22.588 1.00 86.88 363 LEU A C 1
ATOM 2854 O O . LEU A 1 363 ? 2.372 14.389 -22.807 1.00 86.88 363 LEU A O 1
ATOM 2858 N N . VAL A 1 364 ? 3.577 16.170 -23.449 1.00 87.12 364 VAL A N 1
ATOM 2859 C CA . VAL A 1 364 ? 4.032 15.574 -24.712 1.00 87.12 364 VAL A CA 1
ATOM 2860 C C . VAL A 1 364 ? 4.909 14.353 -24.453 1.00 87.12 364 VAL A C 1
ATOM 2862 O O . VAL A 1 364 ? 4.739 13.341 -25.130 1.00 87.12 364 VAL A O 1
ATOM 2865 N N . VAL A 1 365 ? 5.819 14.415 -23.477 1.00 83.44 365 VAL A N 1
ATOM 2866 C CA . VAL A 1 365 ? 6.668 13.269 -23.111 1.00 83.44 365 VAL A CA 1
ATOM 2867 C C . VAL A 1 365 ? 5.820 12.099 -22.614 1.00 83.44 365 VAL A C 1
ATOM 2869 O O . VAL A 1 365 ? 6.002 10.983 -23.098 1.00 83.44 365 VAL A O 1
ATOM 2872 N N . GLN A 1 366 ? 4.868 12.348 -21.710 1.00 79.12 366 GLN A N 1
ATOM 2873 C CA . GLN A 1 366 ? 3.995 11.303 -21.172 1.00 79.12 366 GLN A CA 1
ATOM 2874 C C . GLN A 1 366 ? 3.120 10.687 -22.275 1.00 79.12 366 GLN A C 1
ATOM 2876 O O . GLN A 1 366 ? 3.114 9.472 -22.467 1.00 79.12 366 GLN A O 1
ATOM 2881 N N . ARG A 1 367 ? 2.414 11.520 -23.050 1.00 80.81 367 ARG A N 1
ATOM 2882 C CA . ARG A 1 367 ? 1.414 11.060 -24.026 1.00 80.81 367 ARG A CA 1
ATOM 2883 C C . ARG A 1 367 ? 2.007 10.534 -25.322 1.00 80.81 367 ARG A C 1
ATOM 2885 O O . ARG A 1 367 ? 1.294 9.848 -26.038 1.00 80.81 367 ARG A O 1
ATOM 2892 N N . ARG A 1 368 ? 3.279 10.807 -25.640 1.00 77.75 368 ARG A N 1
ATOM 2893 C CA . ARG A 1 368 ? 3.958 10.172 -26.784 1.00 77.75 368 ARG A CA 1
ATOM 2894 C C . ARG A 1 368 ? 4.270 8.701 -26.549 1.00 77.75 368 ARG A C 1
ATOM 2896 O O . ARG A 1 368 ? 4.308 7.973 -27.529 1.00 77.75 368 ARG A O 1
ATOM 2903 N N . ARG A 1 369 ? 4.455 8.270 -25.295 1.00 68.00 369 ARG A N 1
ATOM 2904 C CA . ARG A 1 369 ? 4.780 6.871 -24.965 1.00 68.00 369 ARG A CA 1
ATOM 2905 C C . ARG A 1 369 ? 3.616 5.914 -25.234 1.00 68.00 369 ARG A C 1
ATOM 2907 O O . ARG A 1 369 ? 3.846 4.791 -25.665 1.00 68.00 369 ARG A O 1
ATOM 2914 N N . TRP A 1 370 ? 2.380 6.370 -25.039 1.00 66.69 370 TRP A N 1
ATOM 2915 C CA . TRP A 1 370 ? 1.172 5.548 -25.177 1.00 66.69 370 TRP A CA 1
ATOM 2916 C C . TRP A 1 370 ? 0.857 5.112 -26.626 1.00 66.69 370 TRP A C 1
ATOM 2918 O O . TRP A 1 370 ? 0.679 3.918 -26.849 1.00 66.69 370 TRP A O 1
ATOM 2928 N N . PRO A 1 371 ? 0.822 6.000 -27.644 1.00 58.88 371 PRO A N 1
ATOM 2929 C CA . PRO A 1 371 ? 0.532 5.603 -29.022 1.00 58.88 371 PRO A CA 1
ATOM 2930 C C . PRO A 1 371 ? 1.661 4.793 -29.667 1.00 58.88 371 PRO A C 1
ATOM 2932 O O . PRO A 1 371 ? 1.382 3.999 -30.555 1.00 58.88 371 PRO A O 1
ATOM 2935 N N . THR A 1 372 ? 2.916 4.938 -29.226 1.00 57.22 372 THR A N 1
ATOM 2936 C CA . THR A 1 372 ? 4.022 4.072 -29.683 1.00 57.22 372 THR A CA 1
ATOM 2937 C C . THR A 1 372 ? 3.882 2.619 -29.238 1.00 57.22 372 THR A C 1
ATOM 2939 O O . THR A 1 372 ? 4.573 1.769 -29.782 1.00 57.22 372 THR A O 1
ATOM 2942 N N . ALA A 1 373 ? 3.019 2.342 -28.261 1.00 47.78 373 ALA A N 1
ATOM 2943 C CA . ALA A 1 373 ? 2.838 1.021 -27.675 1.00 47.78 373 ALA A CA 1
ATOM 2944 C C . ALA A 1 373 ? 1.573 0.296 -28.175 1.00 47.78 373 ALA A C 1
ATOM 2946 O O . ALA A 1 373 ? 1.454 -0.910 -28.010 1.00 47.78 373 ALA A O 1
ATOM 2947 N N . ALA A 1 374 ? 0.628 1.035 -28.768 1.00 41.44 374 ALA A N 1
ATOM 2948 C CA . ALA A 1 374 ? -0.664 0.522 -29.232 1.00 41.44 374 ALA A CA 1
ATOM 2949 C C . ALA A 1 374 ? -0.682 0.102 -30.719 1.00 41.44 374 ALA A C 1
ATOM 2951 O O . ALA A 1 374 ? -1.746 -0.258 -31.225 1.00 41.44 374 ALA A O 1
ATOM 2952 N N . CYS A 1 375 ? 0.458 0.194 -31.416 1.00 31.50 375 CYS A N 1
ATOM 2953 C CA . CYS A 1 375 ? 0.618 -0.156 -32.832 1.00 31.50 375 CYS A CA 1
ATOM 2954 C C . CYS A 1 375 ? 1.364 -1.474 -33.015 1.00 31.50 375 CYS A C 1
ATOM 2956 O O . CYS A 1 375 ? 2.416 -1.635 -32.357 1.00 31.50 375 CYS A O 1
#

pLDDT: mean 91.31, std 9.16, range [31.5, 98.88]

Radius of gyration: 22.82 Å; chains: 1; 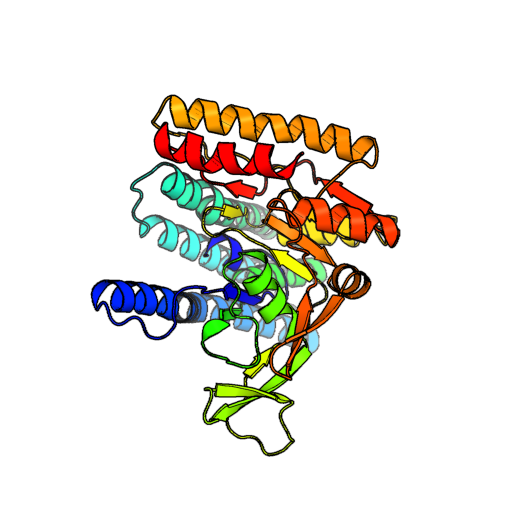bounding box: 60×48×69 Å

Sequence (375 aa):
MWSAVLQEFPDLSVVLLLDDPPFPADPDVLRRLEATRALAGQITETLKEPAARVNGAYARYRRRRRDQEAEPDAGTEVERLIAEYQYAAEWLEAMAETESVEDHVDEFFVDLVLMGLARELRLVILALTAANAQRTSPGPERIAELYARLTWIFNARVSTFERKRFASLSHEANKAMNLNAYLSLMGGTWHPEQTADGTVLRPAGVDDGDVLSVPDTTYVLTLDADSMLLRDYCLRLVHLLESPGNEKVAVTQTPYSSFRGAPTRIERIAGATTDIQHIQHQGMTQYGATFWVGANAVIRKRALEDIVEISTVGGFEVRTYIQDRTVIEDTESSVDLGKHGWTLANYPERLSYSATPPDFGSLVVQRRRWPTAAC